Protein AF-A0A3D4BRL2-F1 (afdb_monomer)

pLDDT: mean 92.46, std 9.95, range [43.38, 98.88]

Secondary structure (DSSP, 8-state):
-HHHHTTBSTTSBS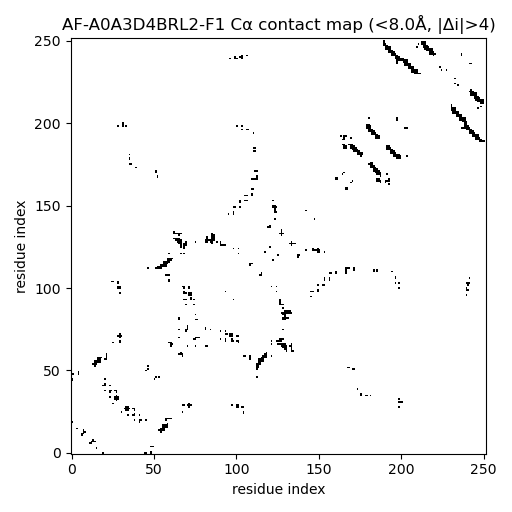--B-HHHHHHHHHHHTSTT--HHHHHHHHHHHHHHH-TT---EEES--TTS--HHHHHHTSS-TTS-HHHHHHH----PPPHHHHHHHHHHHHHHHHSSSEEEPPTTTTTT----STTGGGPPPP-S---HHHHHHHHHHHHHHHHHHH-HHHHH-EEEEEEETTTEEEEEEEETTEEEEEEEE-SSS-EEEEEE--TTEEEEESS-TT----TTSSEEEEEEPTT-EEEEEEEEPP-

Foldseek 3Di:
DVVLLVQCDDPGDQEEADVLLQVLLLQQQLDQLRDPVSNVVSQVVCCVRQNQQGAYELEQDEQAFFHSLCSSQVVDDPPDPLQVCQVPPDDDDGDLSSLLSLLLSLLVLQQGHHHYHYDQPSQQRDGGTHPPGNVDDHDPDDRDDSSVVSNVSNVLSVVCSVPACLSNPFGWDWDDDPSFWIWIWRDDPQKIKIKIFGSHQAKDKDWDFADPQKDKDKRPPPDDDDDPPDSTGIDIAHHSGMIIMMIGHDDD

Nearest PDB structures (foldseek):
  1sma-assembly1_B  TM=8.704E-01  e=3.032E-16  Thermus sp. IM6501
  1gvi-assembly1_B  TM=8.449E-01  e=1.200E-15  Thermus sp.
  5h05-assembly2_B  TM=7.855E-01  e=8.896E-14  marine metagenome
  7d9b-assembly1_A  TM=7.855E-01  e=3.031E-12  Weissella cibaria
  1wza-assembly1_A  TM=7.176E-01  e=4.471E-11  Halothermothrix orenii

Radius of gyration: 18.46 Å; Cα contacts (8 Å, |Δi|>4): 488; chains: 1; bounding box: 45×35×57 Å

Sequence (252 aa):
PQLINSYISTGMMDAQFDFNLYDAAVNAFASSNGDLEGLQDKLHQGLETYGYHHLMGNITGNQDRSRFISLASGDVLFEEDQKMAGWDRNIDKPEASAYRKLGLLHAFNNAVPGIPCIYYGDEYGMPGGGDPDNRRMMQFSGLDEDETILLENVKKLNQLRGSQLPLIYGTTETRIINGSLLEIRRTYFDEQVVILLNTSEKKQNIQLAIEPETKVQLHFNEGMISNLNAQVIPLELPPLGFEYVTLKQTQP

Solvent-accessible surface area (backbone atoms only — not comparable to full-atom values): 13743 Å² total; per-residue (Å²): 110,71,75,62,48,75,51,48,47,97,94,60,38,82,54,53,74,38,59,68,49,35,56,26,46,48,46,27,44,34,40,86,83,28,42,55,65,59,28,52,52,40,49,51,52,46,35,74,71,62,38,70,72,31,54,34,25,37,46,64,51,50,79,85,37,43,25,53,36,21,45,28,48,56,82,35,58,91,91,53,66,38,44,59,40,20,73,76,52,89,69,64,88,65,52,73,66,12,48,31,27,48,45,48,50,55,52,50,38,49,56,41,68,38,36,65,37,83,31,90,46,61,53,42,53,52,53,18,31,8,58,63,31,44,67,62,83,81,82,90,69,88,70,53,69,66,28,45,52,35,33,52,50,47,51,51,47,53,53,47,36,77,71,36,63,20,39,62,73,15,50,81,50,76,46,77,46,94,84,39,30,43,37,38,40,16,41,39,91,62,34,33,36,41,36,40,38,32,58,32,92,49,69,44,80,45,73,47,75,47,66,82,67,50,48,77,43,66,73,64,69,82,83,70,86,86,76,89,87,51,56,50,46,70,45,78,39,51,48,33,27,64,42,44,34,41,37,34,54,59,79,132

Structure (mmCIF, N/CA/C/O backbone):
data_AF-A0A3D4BRL2-F1
#
_entry.id   AF-A0A3D4BRL2-F1
#
loop_
_atom_site.group_PDB
_atom_site.id
_atom_site.type_symbol
_atom_site.label_atom_id
_atom_site.label_alt_id
_atom_site.label_comp_id
_atom_site.label_asym_id
_atom_site.label_entity_id
_atom_site.label_seq_id
_atom_site.pdbx_PDB_ins_code
_atom_site.Cartn_x
_atom_site.Cartn_y
_atom_site.Cartn_z
_atom_site.occupancy
_atom_site.B_iso_or_equiv
_atom_site.auth_seq_id
_atom_site.auth_comp_id
_atom_site.auth_asym_id
_atom_site.auth_atom_id
_atom_site.pdbx_PDB_model_num
ATOM 1 N N . PRO A 1 1 ? -15.316 5.773 -12.681 1.00 64.62 1 PRO A N 1
ATOM 2 C CA . PRO A 1 1 ? -16.203 4.922 -11.841 1.00 64.62 1 PRO A CA 1
ATOM 3 C C . PRO A 1 1 ? -17.540 4.532 -12.505 1.00 64.62 1 PRO A C 1
ATOM 5 O O . PRO A 1 1 ? -17.840 3.350 -12.580 1.00 64.62 1 PRO A O 1
ATOM 8 N N . GLN A 1 2 ? -18.324 5.482 -13.037 1.00 71.81 2 GLN A N 1
ATOM 9 C CA . GLN A 1 2 ? -19.695 5.211 -13.521 1.00 71.81 2 GLN A CA 1
ATOM 10 C C . GLN A 1 2 ? -19.788 4.186 -14.669 1.00 71.81 2 GLN A C 1
ATOM 12 O O . GLN A 1 2 ? -20.646 3.309 -14.630 1.00 71.81 2 GLN A O 1
ATOM 17 N N . LEU A 1 3 ? -18.888 4.247 -15.660 1.00 75.94 3 LEU A N 1
ATOM 18 C CA . LEU A 1 3 ? -18.859 3.263 -16.751 1.00 75.94 3 LEU A CA 1
ATOM 19 C C . LEU A 1 3 ? -18.547 1.851 -16.236 1.00 75.94 3 LEU A C 1
ATOM 21 O O . LEU A 1 3 ? -19.222 0.903 -16.615 1.00 75.94 3 LEU A O 1
ATOM 25 N N . ILE A 1 4 ? -17.563 1.719 -15.344 1.00 73.00 4 ILE A N 1
ATOM 26 C CA . ILE A 1 4 ? -17.187 0.435 -14.733 1.00 73.00 4 ILE A CA 1
ATOM 27 C C . ILE A 1 4 ? -18.375 -0.136 -13.953 1.00 73.00 4 ILE A C 1
ATOM 29 O O . ILE A 1 4 ? -18.727 -1.296 -14.144 1.00 73.00 4 ILE A O 1
ATOM 33 N N . ASN A 1 5 ? -19.047 0.707 -13.165 1.00 74.38 5 ASN A N 1
ATOM 34 C CA . ASN A 1 5 ? -20.216 0.320 -12.379 1.00 74.38 5 ASN A CA 1
ATOM 35 C C . ASN A 1 5 ? -21.351 -0.262 -13.236 1.00 74.38 5 ASN A C 1
ATOM 37 O O . ASN A 1 5 ? -22.055 -1.157 -12.792 1.00 74.38 5 ASN A O 1
ATOM 41 N N . SER A 1 6 ? -21.504 0.184 -14.490 1.00 80.44 6 SER A N 1
ATOM 42 C CA . SER A 1 6 ? -22.540 -0.354 -15.388 1.00 80.44 6 SER A CA 1
ATOM 43 C C . SER A 1 6 ? -22.362 -1.838 -15.738 1.00 80.44 6 SER A C 1
ATOM 45 O O . SER A 1 6 ? -23.321 -2.475 -16.164 1.00 80.44 6 SER A O 1
ATOM 47 N N . TYR A 1 7 ? -21.165 -2.395 -15.526 1.00 79.81 7 TYR A N 1
ATOM 48 C CA . TYR A 1 7 ? -20.858 -3.810 -15.743 1.00 79.81 7 TYR A CA 1
ATOM 49 C C . TYR A 1 7 ? -20.769 -4.625 -14.444 1.00 79.81 7 TYR A C 1
ATOM 51 O O . TYR A 1 7 ? -20.554 -5.837 -14.507 1.00 79.81 7 TYR A O 1
ATOM 59 N N . ILE A 1 8 ? -20.901 -3.978 -13.281 1.00 81.75 8 ILE A N 1
ATOM 60 C CA . ILE A 1 8 ? -20.794 -4.608 -11.962 1.00 81.75 8 ILE A CA 1
ATOM 61 C C . ILE A 1 8 ? -22.174 -4.600 -11.318 1.00 81.75 8 ILE A C 1
ATOM 63 O O . ILE A 1 8 ? -22.631 -3.592 -10.787 1.00 81.75 8 ILE A O 1
ATOM 67 N N . SER A 1 9 ? -22.880 -5.721 -11.433 1.00 79.50 9 SER A N 1
ATOM 68 C CA . SER A 1 9 ? -24.235 -5.871 -10.906 1.00 79.50 9 SER A CA 1
ATOM 69 C C . SER A 1 9 ? -24.641 -7.340 -10.835 1.00 79.50 9 SER A C 1
ATOM 71 O O . SER A 1 9 ? -23.985 -8.218 -11.399 1.00 79.50 9 SER A O 1
ATOM 73 N N . THR A 1 10 ? -25.756 -7.619 -10.159 1.00 76.31 10 THR A N 1
ATOM 74 C CA . THR A 1 10 ? -26.335 -8.963 -10.103 1.00 76.31 10 THR A CA 1
ATOM 75 C C . THR A 1 10 ? -26.627 -9.483 -11.515 1.00 76.31 10 THR A C 1
ATOM 77 O O . THR A 1 10 ? -27.466 -8.934 -12.224 1.00 76.31 10 THR A O 1
ATOM 80 N N . GLY A 1 11 ? -25.951 -10.566 -11.910 1.00 82.00 11 GLY A N 1
ATOM 81 C CA . GLY A 1 11 ? -26.068 -11.162 -13.248 1.00 82.00 11 GLY A CA 1
ATOM 82 C C . GLY A 1 11 ? -25.039 -10.665 -14.272 1.00 82.00 11 GLY A C 1
ATOM 83 O O . GLY A 1 11 ? -25.110 -11.075 -15.430 1.00 82.00 11 GLY A O 1
ATOM 84 N N . MET A 1 12 ? -24.090 -9.815 -13.864 1.00 90.19 12 MET A N 1
ATOM 85 C CA . MET A 1 12 ? -22.932 -9.395 -14.663 1.00 90.19 12 MET A CA 1
ATOM 86 C C . MET A 1 12 ? -21.624 -9.798 -13.958 1.00 90.19 12 MET A C 1
ATOM 88 O O . MET A 1 12 ? -21.533 -10.913 -13.450 1.00 90.19 12 MET A O 1
ATOM 92 N N . MET A 1 13 ? -20.595 -8.943 -13.962 1.00 89.06 13 MET A N 1
ATOM 93 C CA . MET A 1 13 ? -19.344 -9.209 -13.249 1.00 89.06 13 MET A CA 1
ATOM 94 C C . MET A 1 13 ? -19.474 -8.860 -11.764 1.00 89.06 13 MET A C 1
ATOM 96 O O . MET A 1 13 ? -20.100 -7.861 -11.414 1.00 89.06 13 MET A O 1
ATOM 100 N N . ASP A 1 14 ? -18.812 -9.635 -10.906 1.00 88.94 14 ASP A N 1
ATOM 101 C CA . ASP A 1 14 ? -18.737 -9.352 -9.466 1.00 88.94 14 ASP A CA 1
ATOM 102 C C . ASP A 1 14 ? -17.708 -8.256 -9.134 1.00 88.94 14 ASP A C 1
ATOM 104 O O . ASP A 1 14 ? -17.837 -7.555 -8.130 1.00 88.94 14 ASP A O 1
ATOM 108 N N . ALA A 1 15 ? -16.670 -8.112 -9.966 1.00 93.25 15 ALA A N 1
ATOM 109 C CA . ALA A 1 15 ? -15.562 -7.184 -9.758 1.00 93.25 15 ALA A CA 1
ATOM 110 C C . ALA A 1 15 ? -14.747 -6.948 -11.038 1.00 93.25 15 ALA A C 1
ATOM 112 O O . ALA A 1 15 ? -14.835 -7.707 -12.005 1.00 93.25 15 ALA A O 1
ATOM 113 N N . GLN A 1 16 ? -13.902 -5.916 -11.009 1.00 94.06 16 GLN A N 1
ATOM 114 C CA . GLN A 1 16 ? -12.839 -5.653 -11.985 1.00 94.06 16 GLN A CA 1
ATOM 115 C C . GLN A 1 16 ? -11.601 -5.107 -11.256 1.00 94.06 16 GLN A C 1
ATOM 117 O O . GLN A 1 16 ? -11.691 -4.735 -10.084 1.00 94.06 16 GLN A O 1
ATOM 122 N N . PHE A 1 17 ? -10.455 -5.028 -11.935 1.00 95.75 17 PHE A N 1
ATOM 123 C CA . PHE A 1 17 ? -9.300 -4.296 -11.407 1.00 95.75 17 PHE A CA 1
ATOM 124 C C . PHE A 1 17 ? -9.606 -2.801 -11.315 1.00 95.75 17 PHE A C 1
ATOM 126 O O . PHE A 1 17 ? -10.065 -2.191 -12.286 1.00 95.75 17 PHE A O 1
ATOM 133 N N . ASP A 1 18 ? -9.337 -2.202 -10.156 1.00 96.00 18 ASP A N 1
ATOM 134 C CA . ASP A 1 18 ? -9.547 -0.775 -9.944 1.00 96.00 18 ASP A CA 1
ATOM 135 C C . ASP A 1 18 ? -8.322 0.031 -10.381 1.00 96.00 18 ASP A C 1
ATOM 137 O O . ASP A 1 18 ? -7.486 0.449 -9.580 1.00 96.00 18 ASP A O 1
ATOM 141 N N . PHE A 1 19 ? -8.230 0.271 -11.689 1.00 95.62 19 PHE A N 1
ATOM 142 C CA . PHE A 1 19 ? -7.177 1.118 -12.246 1.00 95.62 19 PHE A CA 1
ATOM 143 C C . PHE A 1 19 ? -7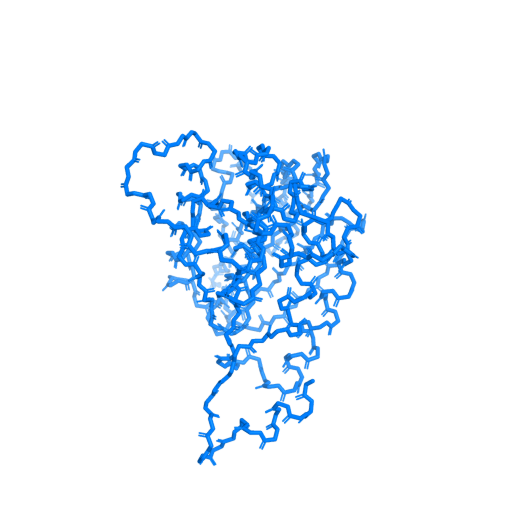.251 2.570 -11.758 1.00 95.62 19 PHE A C 1
ATOM 145 O O . PHE A 1 19 ? -6.219 3.228 -11.705 1.00 95.62 19 PHE A O 1
ATOM 152 N N . ASN A 1 20 ? -8.431 3.076 -11.369 1.00 96.12 20 ASN A N 1
ATOM 153 C CA . ASN A 1 20 ? -8.527 4.455 -10.877 1.00 96.12 20 ASN A CA 1
ATOM 154 C C . ASN A 1 20 ? -7.862 4.583 -9.507 1.00 96.12 20 ASN A C 1
ATOM 156 O O . ASN A 1 20 ? -7.154 5.557 -9.260 1.00 96.12 20 ASN A O 1
ATOM 160 N N . LEU A 1 21 ? -8.104 3.606 -8.627 1.00 97.62 21 LEU A N 1
ATOM 161 C CA . LEU A 1 21 ? -7.458 3.557 -7.323 1.00 97.62 21 LEU A CA 1
ATOM 162 C C . LEU A 1 21 ? -5.961 3.266 -7.465 1.00 97.62 21 LEU A C 1
ATOM 164 O O . LEU A 1 21 ? -5.155 3.914 -6.803 1.00 97.62 21 LEU A O 1
ATOM 168 N N . TYR A 1 22 ? -5.591 2.348 -8.362 1.00 98.00 22 TYR A N 1
ATOM 169 C CA . TYR A 1 22 ? -4.195 2.035 -8.660 1.00 98.00 22 TYR A CA 1
ATOM 170 C C . TYR A 1 22 ? -3.411 3.263 -9.137 1.00 98.00 22 TYR A C 1
ATOM 172 O O . TYR A 1 22 ? -2.405 3.603 -8.523 1.00 98.00 22 TYR A O 1
ATOM 180 N N . ASP A 1 23 ? -3.880 3.966 -10.173 1.00 97.00 23 ASP A N 1
ATOM 181 C CA . ASP A 1 23 ? -3.172 5.127 -10.729 1.00 97.00 23 ASP A CA 1
ATOM 182 C C . ASP A 1 23 ? -3.032 6.244 -9.670 1.00 97.00 23 ASP A C 1
ATOM 184 O O . ASP A 1 23 ? -1.987 6.889 -9.565 1.00 97.00 23 ASP A O 1
ATOM 188 N N . ALA A 1 24 ? -4.047 6.428 -8.816 1.00 98.00 24 ALA A N 1
ATOM 189 C CA . ALA A 1 24 ? -3.977 7.367 -7.698 1.00 98.00 24 ALA A CA 1
ATOM 190 C C . ALA A 1 24 ? -2.965 6.935 -6.622 1.00 98.00 24 ALA A C 1
ATOM 192 O O . ALA A 1 24 ? -2.208 7.766 -6.124 1.00 98.00 24 ALA A O 1
ATOM 193 N N . ALA A 1 25 ? -2.901 5.642 -6.294 1.00 98.31 25 ALA A N 1
ATOM 194 C CA . ALA A 1 25 ? -1.939 5.109 -5.331 1.00 98.31 25 ALA A CA 1
ATOM 195 C C . ALA A 1 25 ? -0.499 5.194 -5.862 1.00 98.31 25 ALA A C 1
ATOM 197 O O . ALA A 1 25 ? 0.417 5.531 -5.111 1.00 98.31 25 ALA A O 1
ATOM 198 N N . VAL A 1 26 ? -0.296 4.962 -7.163 1.00 97.62 26 VAL A N 1
ATOM 199 C CA . VAL A 1 26 ? 0.993 5.172 -7.838 1.00 97.62 26 VAL A CA 1
ATOM 200 C C . VAL A 1 26 ? 1.424 6.634 -7.698 1.00 97.62 26 VAL A C 1
ATOM 202 O O . VAL A 1 26 ? 2.519 6.900 -7.203 1.00 97.62 26 VAL A O 1
ATOM 205 N N . ASN A 1 27 ? 0.547 7.585 -8.035 1.00 96.25 27 ASN A N 1
ATOM 206 C CA . ASN A 1 27 ? 0.839 9.017 -7.909 1.00 96.25 27 ASN A CA 1
ATOM 207 C C . ASN A 1 27 ? 1.117 9.446 -6.461 1.00 96.25 27 ASN A C 1
ATOM 209 O O . ASN A 1 27 ? 1.967 10.305 -6.232 1.00 96.25 27 ASN A O 1
ATOM 213 N N . ALA A 1 28 ? 0.433 8.845 -5.488 1.00 97.38 28 ALA A N 1
ATOM 214 C CA . ALA A 1 28 ? 0.580 9.158 -4.072 1.00 97.38 28 ALA A CA 1
ATOM 215 C C . ALA A 1 28 ? 1.851 8.586 -3.428 1.00 97.38 28 ALA A C 1
ATOM 217 O O . ALA A 1 28 ? 2.438 9.237 -2.564 1.00 97.38 28 ALA A O 1
ATOM 218 N N . PHE A 1 29 ? 2.275 7.379 -3.818 1.00 97.94 29 PHE A N 1
ATOM 219 C CA . PHE A 1 29 ? 3.338 6.656 -3.109 1.00 97.94 29 PHE A CA 1
ATOM 220 C C . PHE A 1 29 ? 4.661 6.559 -3.869 1.00 97.94 29 PHE A C 1
ATOM 222 O O . PHE A 1 29 ? 5.707 6.469 -3.230 1.00 97.94 29 PHE A O 1
ATOM 229 N N . ALA A 1 30 ? 4.666 6.576 -5.206 1.00 95.62 30 ALA A N 1
ATOM 230 C CA . ALA A 1 30 ? 5.919 6.481 -5.960 1.00 95.62 30 ALA A CA 1
ATOM 231 C C . ALA A 1 30 ? 6.678 7.824 -5.997 1.00 95.62 30 ALA A C 1
ATOM 233 O O . ALA A 1 30 ? 7.911 7.843 -5.946 1.00 95.62 30 ALA A O 1
ATOM 234 N N . SER A 1 31 ? 5.965 8.954 -6.009 1.00 87.12 31 SER A N 1
ATOM 235 C CA . SER A 1 31 ? 6.557 10.300 -6.018 1.00 87.12 31 SER A CA 1
ATOM 236 C C . SER A 1 31 ? 6.863 10.820 -4.608 1.00 87.12 31 SER A C 1
ATOM 238 O O . SER A 1 31 ? 6.085 10.621 -3.680 1.00 87.12 31 SER A O 1
ATOM 240 N N . SER A 1 32 ? 7.965 11.561 -4.442 1.00 77.06 32 SER A N 1
ATOM 241 C CA . SER A 1 32 ? 8.314 12.217 -3.166 1.00 77.06 32 SER A CA 1
ATOM 242 C C . SER A 1 32 ? 7.379 13.378 -2.786 1.00 77.06 32 SER A C 1
ATOM 244 O O . SER A 1 32 ? 7.360 13.780 -1.627 1.00 77.06 32 SER A O 1
ATOM 246 N N . ASN A 1 33 ? 6.601 13.904 -3.741 1.00 80.06 33 ASN A N 1
ATOM 247 C CA . ASN A 1 33 ? 5.536 14.894 -3.521 1.00 80.06 33 ASN A CA 1
ATOM 248 C C . ASN A 1 33 ? 4.178 14.314 -3.950 1.00 80.06 33 ASN A C 1
ATOM 250 O O . ASN A 1 33 ? 3.418 14.972 -4.659 1.00 80.06 33 ASN A O 1
ATOM 254 N N . GLY A 1 34 ? 3.935 13.042 -3.632 1.00 86.25 34 GLY A N 1
ATOM 255 C CA . GLY A 1 34 ? 2.754 12.334 -4.106 1.00 86.25 34 GLY A CA 1
ATOM 256 C C . GLY A 1 34 ? 1.427 12.932 -3.630 1.00 86.25 34 GLY A C 1
ATOM 257 O O . GLY A 1 34 ? 1.338 13.562 -2.576 1.00 86.25 34 GLY A O 1
ATOM 258 N N . ASP A 1 35 ? 0.385 12.721 -4.430 1.00 95.56 35 ASP A N 1
ATOM 259 C CA . ASP A 1 35 ? -0.951 13.288 -4.234 1.00 95.56 35 ASP A CA 1
ATOM 260 C C . ASP A 1 35 ? -1.827 12.425 -3.304 1.00 95.56 35 ASP A C 1
ATOM 262 O O . ASP A 1 35 ? -2.603 11.572 -3.746 1.00 95.56 35 ASP A O 1
ATOM 266 N N . LEU A 1 36 ? -1.690 12.633 -1.989 1.00 97.12 36 LEU A N 1
ATOM 267 C CA . LEU A 1 36 ? -2.520 11.949 -0.990 1.00 97.12 36 LEU A CA 1
ATOM 268 C C . LEU A 1 36 ? -3.997 12.365 -1.048 1.00 97.12 36 LEU A C 1
ATOM 270 O O . LEU A 1 36 ? -4.863 11.537 -0.763 1.00 97.12 36 LEU A O 1
ATOM 274 N N . GLU A 1 37 ? -4.286 13.620 -1.398 1.00 97.50 37 GLU A N 1
ATOM 275 C CA . GLU A 1 37 ? -5.661 14.126 -1.507 1.00 97.50 37 GLU A CA 1
ATOM 276 C C . GLU A 1 37 ? -6.380 13.443 -2.674 1.00 97.50 37 GLU A C 1
ATOM 278 O O . GLU A 1 37 ? -7.457 12.875 -2.490 1.00 97.50 37 GLU A O 1
ATOM 283 N N . GLY A 1 38 ? -5.730 13.362 -3.838 1.00 97.75 38 GLY A N 1
ATOM 284 C CA . GLY A 1 38 ? -6.242 12.626 -4.990 1.00 97.75 38 GLY A CA 1
ATOM 285 C C . GLY A 1 38 ? -6.451 11.136 -4.708 1.00 97.75 38 GLY A C 1
ATOM 286 O O . GLY A 1 38 ? -7.458 10.566 -5.139 1.00 97.75 38 GLY A O 1
ATOM 287 N N . LEU A 1 39 ? -5.557 10.496 -3.943 1.00 98.50 39 LEU A N 1
ATOM 288 C CA . LEU A 1 39 ? -5.755 9.112 -3.494 1.00 98.50 39 LEU A CA 1
ATOM 289 C C . LEU A 1 39 ? -6.983 8.968 -2.586 1.00 98.50 39 LEU A C 1
ATOM 291 O O . LEU A 1 39 ? -7.804 8.073 -2.807 1.00 98.50 39 LEU A O 1
ATOM 295 N N . GLN A 1 40 ? -7.125 9.845 -1.590 1.00 98.12 40 GLN A N 1
ATOM 296 C CA . GLN A 1 40 ? -8.277 9.854 -0.687 1.00 98.12 40 GLN A CA 1
ATOM 297 C C . GLN A 1 40 ? -9.589 10.042 -1.462 1.00 98.12 40 GLN A C 1
ATOM 299 O O . GLN A 1 40 ? -10.541 9.283 -1.262 1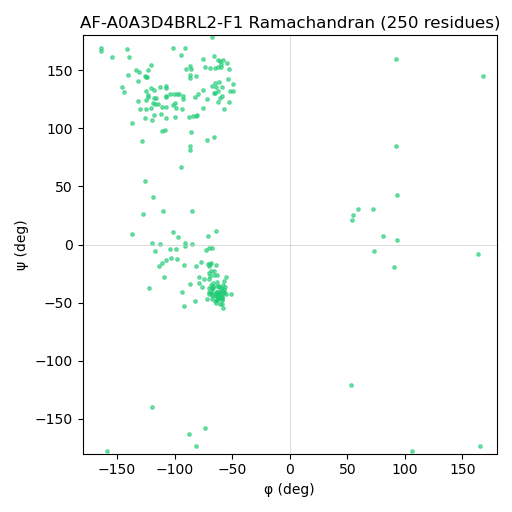.00 98.12 40 GLN A O 1
ATOM 304 N N . ASP A 1 41 ? -9.619 10.986 -2.401 1.00 98.19 41 ASP A N 1
ATOM 305 C CA . ASP A 1 41 ? -10.785 11.255 -3.239 1.00 98.19 41 ASP A CA 1
ATOM 306 C C . ASP A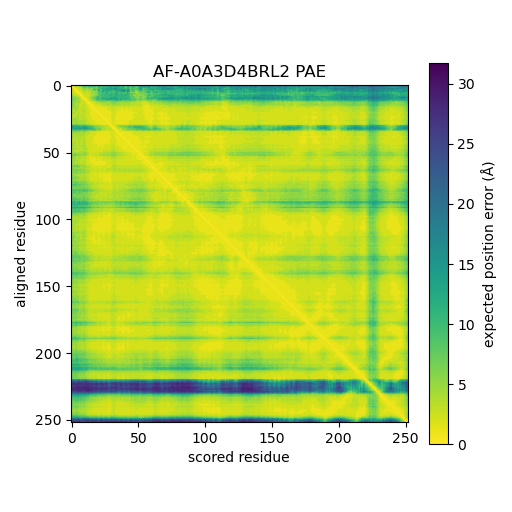 1 41 ? -11.167 10.048 -4.100 1.00 98.19 41 ASP A C 1
ATOM 308 O O . ASP A 1 41 ? -12.353 9.734 -4.243 1.00 98.19 41 ASP A O 1
ATOM 312 N N . LYS A 1 42 ? -10.182 9.346 -4.677 1.00 98.00 42 LYS A N 1
ATOM 313 C CA . LYS A 1 42 ? -10.444 8.150 -5.491 1.00 98.00 42 LYS A CA 1
ATOM 314 C C . LYS A 1 42 ? -10.918 6.971 -4.661 1.00 98.00 42 LYS A C 1
ATOM 316 O O . LYS A 1 42 ? -11.831 6.274 -5.108 1.00 98.00 42 LYS A O 1
ATOM 321 N N . LEU A 1 43 ? -10.384 6.798 -3.455 1.00 98.19 43 LEU A N 1
ATOM 322 C CA . LEU A 1 43 ? -10.898 5.816 -2.509 1.00 98.19 43 LEU A CA 1
ATOM 323 C C . LEU A 1 43 ? -12.363 6.108 -2.157 1.00 98.19 43 LEU A C 1
ATOM 325 O O . LEU A 1 43 ? -13.204 5.225 -2.300 1.00 98.19 43 LEU A O 1
ATOM 329 N N . HIS A 1 44 ? -12.698 7.341 -1.761 1.00 98.00 44 HIS A N 1
ATOM 330 C CA . HIS A 1 44 ? -14.075 7.704 -1.406 1.00 98.00 44 HIS A CA 1
ATOM 331 C C . HIS A 1 44 ? -15.042 7.559 -2.590 1.00 98.00 44 HIS A C 1
ATOM 333 O O . HIS A 1 44 ? -16.105 6.962 -2.431 1.00 98.00 44 HIS A O 1
ATOM 339 N N . GLN A 1 45 ? -14.644 7.982 -3.796 1.00 96.31 45 GLN A N 1
ATOM 340 C CA . GLN A 1 45 ? -15.426 7.745 -5.018 1.00 96.31 45 GLN A CA 1
ATOM 341 C C . GLN A 1 45 ? -15.688 6.249 -5.252 1.00 96.31 45 GLN A C 1
ATOM 343 O O . GLN A 1 45 ? -16.789 5.878 -5.667 1.00 96.31 45 GLN A O 1
ATOM 348 N N . GLY A 1 46 ? -14.696 5.387 -5.004 1.00 95.44 46 GLY A N 1
ATOM 349 C CA . GLY A 1 46 ? -14.842 3.931 -5.087 1.00 95.44 46 GLY A CA 1
ATOM 350 C C . GLY A 1 46 ? -15.850 3.385 -4.073 1.00 95.44 46 GLY A C 1
ATOM 351 O O . GLY A 1 46 ? -16.760 2.649 -4.456 1.00 95.44 46 GLY A O 1
ATOM 352 N N . LEU A 1 47 ? -15.750 3.812 -2.810 1.00 95.75 47 LEU A N 1
ATOM 353 C CA . LEU A 1 47 ? -16.666 3.409 -1.734 1.00 95.75 47 LEU A CA 1
ATOM 354 C C . LEU A 1 47 ? -18.113 3.841 -2.007 1.00 95.75 47 LEU A C 1
ATOM 356 O O . LEU A 1 47 ? -19.032 3.044 -1.828 1.00 95.75 47 LEU A O 1
ATOM 360 N N . GLU A 1 48 ? -18.318 5.070 -2.482 1.00 95.19 48 GLU A N 1
ATOM 361 C CA . GLU A 1 48 ? -19.644 5.594 -2.836 1.00 95.19 48 GLU A CA 1
ATOM 362 C C . GLU A 1 48 ? -20.242 4.899 -4.065 1.00 95.19 48 GLU A C 1
ATOM 364 O O . GLU A 1 48 ? -21.455 4.706 -4.139 1.00 95.19 48 GLU A O 1
ATOM 369 N N . THR A 1 49 ? -19.403 4.517 -5.034 1.00 93.12 49 THR A N 1
ATOM 370 C CA . THR A 1 49 ? -19.870 3.917 -6.293 1.00 93.12 49 THR A CA 1
ATOM 371 C C . THR A 1 49 ? -20.153 2.424 -6.146 1.00 93.12 49 THR A C 1
ATOM 373 O O . THR A 1 49 ? -21.197 1.957 -6.596 1.00 93.12 49 THR A O 1
ATOM 376 N N . TYR A 1 50 ? -19.224 1.672 -5.554 1.00 91.69 50 TYR A N 1
ATOM 377 C CA . TYR A 1 50 ? -19.265 0.206 -5.526 1.00 91.69 50 TYR A CA 1
ATOM 378 C C . TYR A 1 50 ? -19.726 -0.354 -4.169 1.00 91.69 50 TYR A C 1
ATOM 380 O O . TYR A 1 50 ? -20.032 -1.541 -4.061 1.00 91.69 50 TYR A O 1
ATOM 388 N N . GLY A 1 51 ? -19.802 0.492 -3.137 1.00 91.56 51 GLY A N 1
ATOM 389 C CA . GLY A 1 51 ? -20.178 0.128 -1.773 1.00 91.56 51 GLY A CA 1
ATOM 390 C C . GLY A 1 51 ? -18.984 -0.229 -0.881 1.00 91.56 51 GLY A C 1
ATOM 391 O O . GLY A 1 51 ? -17.917 -0.621 -1.337 1.00 91.56 51 GLY A O 1
ATOM 392 N N . TYR A 1 52 ? -19.176 -0.158 0.436 1.00 92.25 52 TYR A N 1
ATOM 393 C CA . TYR A 1 52 ? -18.099 -0.300 1.431 1.00 92.25 52 TYR A CA 1
ATOM 394 C C . TYR A 1 52 ? -17.558 -1.732 1.618 1.00 92.25 52 TYR A C 1
ATOM 396 O O . TYR A 1 52 ? -16.593 -1.938 2.353 1.00 92.25 52 TYR A O 1
ATOM 404 N N . HIS A 1 53 ? -18.159 -2.719 0.949 1.00 90.75 53 HIS A N 1
ATOM 405 C CA . HIS A 1 53 ? -17.734 -4.126 0.946 1.00 90.75 53 HIS A CA 1
ATOM 406 C C . HIS A 1 53 ? -17.559 -4.670 -0.479 1.00 90.75 53 HIS A C 1
ATOM 408 O O . HIS A 1 53 ? -17.726 -5.865 -0.717 1.00 90.75 53 HIS A O 1
ATOM 414 N N . HIS A 1 54 ? -17.274 -3.791 -1.444 1.00 93.56 54 HIS A N 1
ATOM 415 C CA . HIS A 1 54 ? -17.083 -4.187 -2.834 1.00 93.56 54 HIS A CA 1
ATOM 416 C C . HIS A 1 54 ? -15.915 -5.165 -3.012 1.00 93.56 54 HIS A C 1
ATOM 418 O O . HIS A 1 54 ? -14.959 -5.184 -2.234 1.00 93.56 54 HIS A O 1
ATOM 424 N N . LEU A 1 55 ? -15.942 -5.916 -4.113 1.00 95.00 55 LEU A N 1
ATOM 425 C CA . LEU A 1 55 ? -14.926 -6.919 -4.445 1.00 95.00 55 LEU A CA 1
ATOM 426 C C . LEU A 1 55 ? -13.903 -6.443 -5.490 1.00 95.00 55 LEU A C 1
ATOM 428 O O . LEU A 1 55 ? -13.131 -7.256 -5.990 1.00 95.00 55 LEU A O 1
ATOM 432 N N . MET A 1 56 ? -13.880 -5.143 -5.819 1.00 96.62 56 MET A N 1
ATOM 433 C CA . MET A 1 56 ? -12.908 -4.562 -6.759 1.00 96.62 56 MET A CA 1
ATOM 434 C C . MET A 1 56 ? -11.470 -4.978 -6.434 1.00 96.62 56 MET A C 1
ATOM 436 O O . MET A 1 56 ? -11.077 -5.004 -5.268 1.00 96.62 56 MET A O 1
ATOM 440 N N . GLY A 1 57 ? -10.693 -5.306 -7.465 1.00 97.31 57 GLY A N 1
ATOM 441 C CA . GLY A 1 57 ? -9.308 -5.741 -7.322 1.00 97.31 57 GLY A CA 1
ATOM 442 C C . GLY A 1 57 ? -8.364 -4.556 -7.140 1.00 97.31 57 GLY A C 1
ATOM 443 O O . GLY A 1 57 ? -8.130 -3.809 -8.091 1.00 97.31 57 GLY A O 1
ATOM 444 N N . ASN A 1 58 ? -7.790 -4.418 -5.947 1.00 97.88 58 ASN A N 1
ATOM 445 C CA . ASN A 1 58 ? -6.779 -3.411 -5.627 1.00 97.88 58 ASN A CA 1
ATOM 446 C C . ASN A 1 58 ? -5.408 -3.968 -6.017 1.00 97.88 58 ASN A C 1
ATOM 448 O O . ASN A 1 58 ? -4.824 -4.774 -5.288 1.00 97.88 58 ASN A O 1
ATOM 452 N N . ILE A 1 59 ? -4.937 -3.604 -7.206 1.00 98.44 59 ILE A N 1
ATOM 453 C CA . ILE A 1 59 ? -3.734 -4.186 -7.810 1.00 98.44 59 ILE A CA 1
ATOM 454 C C . ILE A 1 59 ? -2.450 -3.466 -7.373 1.00 98.44 59 ILE A C 1
ATOM 456 O O . ILE A 1 59 ? -2.471 -2.279 -7.051 1.00 98.44 59 ILE A O 1
ATOM 460 N N . THR A 1 60 ? -1.318 -4.170 -7.393 1.00 98.38 60 THR A N 1
ATOM 461 C CA . THR A 1 60 ? 0.029 -3.560 -7.291 1.00 98.38 60 THR A CA 1
ATOM 462 C C . THR A 1 60 ? 0.639 -3.235 -8.657 1.00 98.38 60 THR A C 1
ATOM 464 O O . THR A 1 60 ? 1.553 -2.421 -8.767 1.00 98.38 60 THR A O 1
ATOM 467 N N . GLY A 1 61 ? 0.093 -3.842 -9.710 1.00 97.12 61 GLY A N 1
ATOM 468 C CA . GLY A 1 61 ? 0.524 -3.707 -11.093 1.00 97.12 61 GLY A CA 1
ATOM 469 C C . GLY A 1 61 ? -0.091 -4.810 -11.949 1.00 97.12 61 GLY A C 1
ATOM 470 O O . GLY A 1 61 ? -0.945 -5.573 -11.490 1.00 97.12 61 GLY A O 1
ATOM 471 N N . ASN A 1 62 ? 0.333 -4.893 -13.206 1.00 96.56 62 ASN A N 1
ATOM 472 C CA . ASN A 1 62 ? 0.017 -6.000 -14.105 1.00 96.56 62 ASN A CA 1
ATOM 473 C C . ASN A 1 62 ? 1.043 -6.075 -15.250 1.00 96.56 62 ASN A C 1
ATOM 475 O O . ASN A 1 62 ? 1.967 -5.266 -15.339 1.00 96.56 62 ASN A O 1
ATOM 479 N N . GLN A 1 63 ? 0.841 -7.016 -16.172 1.00 95.50 63 GLN A N 1
ATOM 480 C CA . GLN A 1 63 ? 1.714 -7.226 -17.328 1.00 95.50 63 GLN A CA 1
ATOM 481 C C . GLN A 1 63 ? 1.672 -6.123 -18.403 1.00 95.50 63 GLN A C 1
ATOM 483 O O . GLN A 1 63 ? 2.420 -6.220 -19.379 1.00 95.50 63 GLN A O 1
ATOM 488 N N . ASP A 1 64 ? 0.822 -5.105 -18.249 1.00 93.06 64 ASP A N 1
ATOM 489 C CA . ASP A 1 64 ? 0.627 -4.005 -19.206 1.00 93.06 64 ASP A CA 1
ATOM 490 C C . ASP A 1 64 ? 1.104 -2.649 -18.650 1.00 93.06 64 ASP A C 1
ATOM 492 O O . ASP A 1 64 ? 1.012 -1.626 -19.331 1.00 93.06 64 ASP A O 1
ATOM 496 N N . ARG A 1 65 ? 1.623 -2.625 -17.416 1.00 94.44 65 ARG A N 1
ATOM 497 C CA . ARG A 1 65 ? 2.159 -1.437 -16.739 1.00 94.44 65 ARG A CA 1
ATOM 498 C C . ARG A 1 65 ? 3.603 -1.675 -16.310 1.00 94.44 65 ARG A C 1
ATOM 500 O O . ARG A 1 65 ? 3.975 -2.806 -16.000 1.00 94.44 65 ARG A O 1
ATOM 507 N N . SER A 1 66 ? 4.403 -0.615 -16.260 1.00 96.69 66 SER A N 1
ATOM 508 C CA . SER A 1 66 ? 5.729 -0.688 -15.638 1.00 96.69 66 SER A CA 1
ATOM 509 C C . SER A 1 66 ? 5.619 -1.094 -14.177 1.00 96.69 66 SER A C 1
ATOM 511 O O . SER A 1 66 ? 4.607 -0.826 -13.523 1.00 96.69 66 SER A O 1
ATOM 513 N N . ARG A 1 67 ? 6.668 -1.725 -13.648 1.00 98.06 67 ARG A N 1
ATOM 514 C CA . ARG A 1 67 ? 6.706 -2.097 -12.232 1.00 98.06 67 ARG A CA 1
ATOM 515 C C . ARG A 1 67 ? 6.649 -0.832 -11.381 1.00 98.06 67 ARG A C 1
ATOM 517 O O . ARG A 1 67 ? 7.418 0.102 -11.610 1.00 98.06 67 ARG A O 1
ATOM 524 N N . PHE A 1 68 ? 5.781 -0.821 -10.365 1.00 98.25 68 PHE A N 1
ATOM 525 C CA . PHE A 1 68 ? 5.666 0.309 -9.435 1.00 98.25 68 PHE A CA 1
ATOM 526 C C . PHE A 1 68 ? 7.033 0.698 -8.866 1.00 98.25 68 PHE A C 1
ATOM 528 O O . PHE A 1 68 ? 7.357 1.880 -8.789 1.00 98.25 68 PHE A O 1
ATOM 535 N N . ILE A 1 69 ? 7.853 -0.293 -8.497 1.00 98.12 69 ILE A N 1
ATOM 536 C CA . ILE A 1 69 ? 9.143 -0.036 -7.856 1.00 98.12 69 ILE A CA 1
ATOM 537 C C . ILE A 1 69 ? 10.110 0.731 -8.765 1.00 98.12 69 ILE A C 1
ATOM 539 O O . ILE A 1 69 ? 10.855 1.565 -8.266 1.00 98.12 69 ILE A O 1
ATOM 543 N N . SER A 1 70 ? 10.038 0.526 -10.084 1.00 97.44 70 SER A N 1
ATOM 544 C CA . SER A 1 70 ? 10.862 1.244 -11.065 1.00 97.44 70 SER A CA 1
ATOM 545 C C . SER A 1 70 ? 10.403 2.687 -11.279 1.00 97.44 70 SER A C 1
ATOM 547 O O . SER A 1 70 ? 11.225 3.561 -11.540 1.00 97.44 70 SER A O 1
ATOM 549 N N . LEU A 1 71 ? 9.105 2.966 -11.115 1.00 96.56 71 LEU A N 1
ATOM 550 C CA . LEU A 1 71 ? 8.599 4.342 -11.038 1.00 96.56 71 LEU A CA 1
ATOM 551 C C . LEU A 1 71 ? 9.021 5.008 -9.721 1.00 96.56 71 LEU A C 1
ATOM 553 O O . LEU A 1 71 ? 9.410 6.173 -9.693 1.00 96.56 71 LEU A O 1
ATOM 557 N N . ALA A 1 72 ? 8.964 4.260 -8.618 1.00 96.94 72 ALA A N 1
ATOM 558 C CA . ALA A 1 72 ? 9.269 4.752 -7.278 1.00 96.94 72 ALA A CA 1
ATOM 559 C C . ALA A 1 72 ? 10.761 5.051 -7.051 1.00 96.94 72 ALA A C 1
ATOM 561 O O . ALA A 1 72 ? 11.081 5.935 -6.245 1.00 96.94 72 ALA A O 1
ATOM 562 N N . SER A 1 73 ? 11.651 4.332 -7.744 1.00 95.12 73 SER A N 1
ATOM 563 C CA . SER A 1 73 ? 13.096 4.591 -7.785 1.00 95.12 73 SER A CA 1
ATOM 564 C C . SER A 1 73 ? 13.488 5.697 -8.766 1.00 95.12 73 SER A C 1
ATOM 566 O O . SER A 1 73 ? 14.571 6.259 -8.644 1.00 95.12 73 SER A O 1
ATOM 568 N N . GLY A 1 74 ? 12.612 6.037 -9.718 1.00 93.94 74 GLY A N 1
ATOM 569 C CA . GLY A 1 74 ? 12.909 6.984 -10.793 1.00 93.94 74 GLY A CA 1
ATOM 570 C C . GLY A 1 74 ? 13.693 6.382 -11.963 1.00 93.94 74 GLY A C 1
ATOM 571 O O . GLY A 1 74 ? 14.077 7.122 -12.868 1.00 93.94 74 GLY A O 1
ATOM 572 N N . ASP A 1 75 ? 13.896 5.059 -11.982 1.00 93.06 75 ASP A N 1
ATOM 573 C CA . ASP A 1 75 ? 14.489 4.344 -13.123 1.00 93.06 75 ASP A CA 1
ATOM 574 C C . ASP A 1 75 ? 13.568 4.345 -14.346 1.00 93.06 75 ASP A C 1
ATOM 576 O O . ASP A 1 75 ? 14.033 4.164 -15.471 1.00 93.06 75 ASP A O 1
ATOM 580 N N . VAL A 1 76 ? 12.265 4.535 -14.123 1.00 94.62 76 VAL A N 1
ATOM 581 C CA . VAL A 1 76 ? 11.244 4.813 -15.133 1.00 94.62 76 VAL A CA 1
ATOM 582 C C . VAL A 1 76 ? 10.524 6.099 -14.736 1.00 94.62 76 VAL A C 1
ATOM 584 O O . VAL A 1 76 ? 10.107 6.268 -13.591 1.00 94.62 76 VAL A O 1
ATOM 587 N N . LEU A 1 77 ? 10.368 7.019 -15.680 1.00 93.81 77 LEU A N 1
ATOM 588 C CA . LEU A 1 77 ? 9.684 8.291 -15.480 1.00 93.81 77 LEU A CA 1
ATOM 589 C C . LEU A 1 77 ? 8.187 8.159 -15.784 1.00 93.81 77 LEU A C 1
ATOM 591 O O . LEU A 1 77 ? 7.755 7.383 -16.632 1.00 93.81 77 LEU A O 1
ATOM 595 N N . PHE A 1 78 ? 7.375 8.971 -15.113 1.00 92.25 78 PHE A N 1
ATOM 596 C CA . PHE A 1 78 ? 5.923 8.965 -15.304 1.00 92.25 78 PHE A CA 1
ATOM 597 C C . PHE A 1 78 ? 5.517 9.375 -16.725 1.00 92.25 78 PHE A C 1
ATOM 599 O O . PHE A 1 78 ? 4.673 8.723 -17.330 1.00 92.25 78 PHE A O 1
ATOM 606 N N . GLU A 1 79 ? 6.163 10.413 -17.259 1.00 92.94 79 GLU A N 1
ATOM 607 C CA . GLU A 1 79 ? 5.798 11.069 -18.525 1.00 92.94 79 GLU A CA 1
ATOM 608 C C . GLU A 1 79 ? 6.603 10.573 -19.740 1.00 92.94 79 GLU A C 1
ATOM 610 O O . GLU A 1 79 ? 6.519 11.155 -20.822 1.00 92.94 79 GLU A O 1
ATOM 615 N N . GLU A 1 80 ? 7.432 9.537 -19.581 1.00 93.69 80 GLU A N 1
ATOM 616 C CA . GLU A 1 80 ? 8.195 8.979 -20.702 1.00 93.69 80 GLU A CA 1
ATOM 617 C C . GLU A 1 80 ? 7.454 7.844 -21.420 1.00 93.69 80 GLU A C 1
ATOM 619 O O . GLU A 1 80 ? 6.466 7.297 -20.927 1.00 93.69 80 GLU A O 1
ATOM 624 N N . ASP A 1 81 ? 7.972 7.436 -22.582 1.00 93.81 81 ASP A N 1
ATOM 625 C CA . ASP A 1 81 ? 7.550 6.186 -23.212 1.00 93.81 81 ASP A CA 1
ATOM 626 C C . ASP A 1 81 ? 8.109 4.997 -22.419 1.00 93.81 81 ASP A C 1
ATOM 628 O O . ASP A 1 81 ? 9.206 4.486 -22.665 1.00 93.81 81 ASP A O 1
ATOM 632 N N . GLN A 1 82 ? 7.326 4.558 -21.438 1.00 93.12 82 GLN A N 1
ATOM 633 C CA . GLN A 1 82 ? 7.708 3.467 -20.552 1.00 93.12 82 GLN A CA 1
ATOM 634 C C . GLN A 1 82 ? 7.836 2.125 -21.288 1.00 93.12 82 GLN A C 1
ATOM 636 O O . GLN A 1 82 ? 8.552 1.234 -20.825 1.00 93.12 82 GLN A O 1
ATOM 641 N N . LYS A 1 83 ? 7.173 1.967 -22.445 1.00 91.69 83 LYS A N 1
ATOM 642 C CA . LYS A 1 83 ? 7.321 0.773 -23.282 1.00 91.69 83 LYS A CA 1
ATOM 643 C C . LYS A 1 83 ? 8.688 0.773 -23.950 1.00 91.69 83 LYS A C 1
ATOM 645 O O . LYS A 1 83 ? 9.376 -0.238 -23.885 1.00 91.69 83 LYS A O 1
ATOM 650 N N . MET A 1 84 ? 9.104 1.899 -24.527 1.00 93.31 84 MET A N 1
ATOM 651 C CA . MET A 1 84 ? 10.456 2.059 -25.073 1.00 93.31 84 MET A CA 1
ATOM 652 C C . MET A 1 84 ? 11.523 1.842 -23.991 1.00 93.31 84 MET A C 1
ATOM 654 O O . MET A 1 84 ? 12.494 1.127 -24.230 1.00 93.31 84 MET A O 1
ATOM 658 N N . ALA A 1 85 ? 11.308 2.359 -22.775 1.00 93.12 85 ALA A N 1
ATOM 659 C CA . ALA A 1 85 ? 12.197 2.088 -21.644 1.00 93.12 85 ALA A CA 1
ATOM 660 C C . ALA A 1 85 ? 12.341 0.578 -21.362 1.00 93.12 85 ALA A C 1
ATOM 662 O O . ALA A 1 85 ? 13.450 0.116 -21.119 1.00 93.12 85 ALA A O 1
ATOM 663 N N . GLY A 1 86 ? 11.260 -0.201 -21.473 1.00 93.62 86 GLY A N 1
ATOM 664 C CA . GLY A 1 86 ? 11.303 -1.661 -21.331 1.00 93.62 86 GLY A CA 1
ATOM 665 C C . GLY A 1 86 ? 12.037 -2.413 -22.454 1.00 93.62 86 GLY A C 1
ATOM 666 O O . GLY A 1 86 ? 12.381 -3.578 -22.280 1.00 93.62 86 GLY A O 1
ATOM 667 N N . TRP A 1 87 ? 12.297 -1.790 -23.605 1.00 94.06 87 TRP A N 1
ATOM 668 C CA . TRP A 1 87 ? 13.104 -2.399 -24.673 1.00 94.06 87 TRP A CA 1
ATOM 669 C C . TRP A 1 87 ? 14.578 -2.014 -24.588 1.00 94.06 87 TRP A C 1
ATOM 671 O O . TRP A 1 87 ? 15.450 -2.857 -24.797 1.00 94.06 87 TRP A O 1
ATOM 681 N N . ASP A 1 88 ? 14.845 -0.745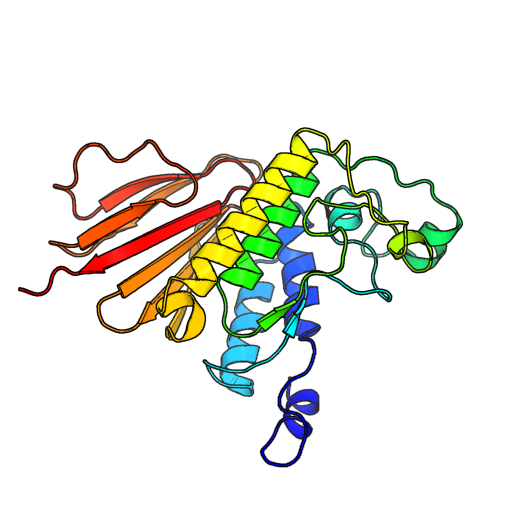 -24.285 1.00 91.19 88 ASP A N 1
ATOM 682 C CA . ASP A 1 88 ? 16.155 -0.145 -24.532 1.00 91.19 88 ASP A CA 1
ATOM 683 C C . ASP A 1 88 ? 16.970 0.098 -23.253 1.00 91.19 88 ASP A C 1
ATOM 685 O O . ASP A 1 88 ? 18.170 0.382 -23.332 1.00 91.19 88 ASP A O 1
ATOM 689 N N . ARG A 1 89 ? 16.349 0.012 -22.068 1.00 93.19 89 ARG A N 1
ATOM 690 C CA . ARG A 1 89 ? 16.992 0.337 -20.788 1.00 93.19 89 ARG A CA 1
ATOM 691 C C . ARG A 1 89 ? 17.284 -0.918 -19.978 1.00 93.19 89 ARG A C 1
ATOM 693 O O . ARG A 1 89 ? 16.419 -1.762 -19.775 1.00 93.19 89 ARG A O 1
ATOM 700 N N . ASN A 1 90 ? 18.494 -0.989 -19.431 1.00 91.94 90 ASN A N 1
ATOM 701 C CA . ASN A 1 90 ? 18.786 -1.920 -18.350 1.00 91.94 90 ASN A CA 1
ATOM 702 C C . ASN A 1 90 ? 18.371 -1.280 -17.020 1.00 91.94 90 ASN A C 1
ATOM 704 O O . ASN A 1 90 ? 18.978 -0.295 -16.604 1.00 91.94 90 ASN A O 1
ATOM 708 N N . ILE A 1 91 ? 17.324 -1.813 -16.392 1.00 93.56 91 ILE A N 1
ATOM 709 C CA . ILE A 1 91 ? 16.860 -1.376 -15.069 1.00 93.56 91 ILE A CA 1
ATOM 710 C C . ILE A 1 91 ? 17.387 -2.369 -14.034 1.00 93.56 91 ILE A C 1
ATOM 712 O O . ILE A 1 91 ? 16.948 -3.525 -14.003 1.00 93.56 91 ILE A O 1
ATOM 716 N N . ASP A 1 92 ? 18.336 -1.909 -13.223 1.00 92.62 92 ASP A N 1
ATOM 717 C CA . ASP A 1 92 ? 19.016 -2.696 -12.193 1.00 92.62 92 ASP A CA 1
ATOM 718 C C . ASP A 1 92 ? 18.244 -2.672 -10.857 1.00 92.62 92 ASP A C 1
ATOM 720 O O . ASP A 1 92 ? 17.048 -2.373 -10.812 1.00 92.62 92 ASP A O 1
ATOM 724 N N . LYS A 1 93 ? 18.910 -3.048 -9.756 1.00 94.06 93 LYS A N 1
ATOM 725 C CA . LYS A 1 93 ? 18.316 -3.055 -8.416 1.00 94.06 93 LYS A CA 1
ATOM 726 C C . LYS A 1 93 ? 17.867 -1.630 -8.016 1.00 94.06 93 LYS A C 1
ATOM 728 O O . LYS A 1 93 ? 18.714 -0.736 -7.987 1.00 94.06 93 LYS A O 1
ATOM 733 N N . PRO A 1 94 ? 16.597 -1.437 -7.610 1.00 95.50 94 PRO A N 1
ATOM 734 C CA . PRO A 1 94 ? 16.099 -0.164 -7.092 1.00 95.50 94 PRO A CA 1
ATOM 735 C C . PRO A 1 94 ? 16.795 0.291 -5.805 1.00 95.50 94 PRO A C 1
ATOM 737 O O . PRO A 1 94 ? 17.311 -0.516 -5.028 1.00 95.50 94 PRO A O 1
ATOM 740 N N . GLU A 1 95 ? 16.728 1.589 -5.516 1.00 93.62 95 GLU A N 1
ATOM 741 C CA . GLU A 1 95 ? 17.135 2.116 -4.212 1.00 93.62 95 GLU A CA 1
ATOM 742 C C . GLU A 1 95 ? 16.239 1.600 -3.072 1.00 93.62 95 GLU A C 1
ATOM 744 O O . GLU A 1 95 ? 15.038 1.384 -3.244 1.00 93.62 95 GLU A O 1
ATOM 749 N N . ALA A 1 96 ? 16.788 1.507 -1.855 1.00 95.69 96 ALA A N 1
ATOM 750 C CA . ALA A 1 96 ? 16.059 1.061 -0.660 1.00 95.69 96 ALA A CA 1
ATOM 751 C C . ALA A 1 96 ? 14.774 1.876 -0.369 1.00 95.69 96 ALA A C 1
ATOM 753 O O . ALA A 1 96 ? 13.821 1.375 0.230 1.00 95.69 96 ALA A O 1
ATOM 754 N N . SER A 1 97 ? 14.724 3.149 -0.780 1.00 96.25 97 SER A N 1
ATOM 755 C CA . SER A 1 97 ? 13.528 4.001 -0.673 1.00 96.25 97 SER A CA 1
ATOM 756 C C . SER A 1 97 ? 12.358 3.476 -1.513 1.00 96.25 97 SER A C 1
ATOM 758 O O . SER A 1 97 ? 11.214 3.537 -1.061 1.00 96.25 97 SER A O 1
ATOM 760 N N . ALA A 1 98 ? 12.628 2.896 -2.684 1.00 98.00 98 ALA A N 1
ATOM 761 C CA . ALA A 1 98 ? 11.611 2.346 -3.573 1.00 98.00 98 ALA A CA 1
ATOM 762 C C . ALA A 1 98 ? 10.922 1.115 -2.961 1.00 98.00 98 ALA A C 1
ATOM 764 O O . ALA A 1 98 ? 9.701 0.993 -3.051 1.00 98.00 98 ALA A O 1
ATOM 765 N N . TYR A 1 99 ? 11.667 0.262 -2.248 1.00 98.56 99 TYR A N 1
ATOM 766 C CA . TYR A 1 99 ? 11.099 -0.863 -1.491 1.00 98.56 99 TYR A CA 1
ATOM 767 C C . TYR A 1 99 ? 10.167 -0.389 -0.375 1.00 98.56 99 TYR A C 1
ATOM 769 O O . TYR A 1 99 ? 9.083 -0.942 -0.197 1.00 98.56 99 TYR A O 1
ATOM 777 N N . ARG A 1 100 ? 10.538 0.679 0.345 1.00 98.00 100 ARG A N 1
ATOM 778 C CA . ARG A 1 100 ? 9.668 1.280 1.370 1.00 98.00 100 ARG A CA 1
ATOM 779 C C . ARG A 1 100 ? 8.392 1.867 0.762 1.00 98.00 100 ARG A C 1
ATOM 781 O O . ARG A 1 100 ? 7.304 1.599 1.265 1.00 98.00 100 ARG A O 1
ATOM 788 N N . LYS A 1 101 ? 8.501 2.577 -0.367 1.00 98.56 101 LYS A N 1
ATOM 789 C CA . LYS A 1 101 ? 7.343 3.081 -1.131 1.00 98.56 101 LYS A CA 1
ATOM 790 C C . LYS A 1 101 ? 6.432 1.952 -1.623 1.00 98.56 101 LYS A C 1
ATOM 792 O O . LYS A 1 101 ? 5.214 2.068 -1.529 1.00 98.56 101 LYS A O 1
ATOM 797 N N . LEU A 1 102 ? 6.998 0.840 -2.097 1.00 98.75 102 LEU A N 1
ATOM 798 C CA . LEU A 1 102 ? 6.215 -0.341 -2.476 1.00 98.75 102 LEU A CA 1
ATOM 799 C C . LEU A 1 102 ? 5.556 -0.984 -1.246 1.00 98.75 102 LEU A C 1
ATOM 801 O O . LEU A 1 102 ? 4.399 -1.397 -1.305 1.00 98.75 102 LEU A O 1
ATOM 805 N N . GLY A 1 103 ? 6.239 -0.974 -0.101 1.00 98.69 103 GLY A N 1
ATOM 806 C CA . GLY A 1 103 ? 5.661 -1.317 1.196 1.00 98.69 103 GLY A CA 1
ATOM 807 C C . GLY A 1 103 ? 4.427 -0.475 1.540 1.00 98.69 103 GLY A C 1
ATOM 808 O O . GLY A 1 103 ? 3.422 -1.038 1.967 1.00 98.69 103 GLY A O 1
ATOM 809 N N . LEU A 1 104 ? 4.453 0.842 1.287 1.00 98.69 104 LEU A N 1
ATOM 810 C CA . LEU A 1 104 ? 3.286 1.720 1.467 1.00 98.69 104 LEU A CA 1
ATOM 811 C C . LEU A 1 104 ? 2.116 1.325 0.556 1.00 98.69 104 LEU A C 1
ATOM 813 O O . LEU A 1 104 ? 0.982 1.294 1.027 1.00 98.69 104 LEU A O 1
ATOM 817 N N . LEU A 1 105 ? 2.371 0.973 -0.711 1.00 98.88 105 LEU A N 1
ATOM 818 C CA . LEU A 1 105 ? 1.327 0.494 -1.627 1.00 98.88 105 LEU A CA 1
ATOM 819 C C . LEU A 1 105 ? 0.688 -0.810 -1.124 1.00 98.88 105 LEU A C 1
ATOM 821 O O . LEU A 1 105 ? -0.537 -0.924 -1.082 1.00 98.88 105 LEU A O 1
ATOM 825 N N . HIS A 1 106 ? 1.501 -1.782 -0.698 1.00 98.88 106 HIS A N 1
ATOM 826 C CA . HIS A 1 106 ? 1.005 -3.040 -0.126 1.00 98.88 106 HIS A CA 1
ATOM 827 C C . HIS A 1 106 ? 0.212 -2.813 1.159 1.00 98.88 106 HIS A C 1
ATOM 829 O O . HIS A 1 106 ? -0.848 -3.418 1.348 1.00 98.88 106 HIS A O 1
ATOM 835 N N . ALA A 1 107 ? 0.707 -1.928 2.027 1.00 98.81 107 ALA A N 1
ATOM 836 C CA . ALA A 1 107 ? 0.033 -1.531 3.252 1.00 98.81 107 ALA A CA 1
ATOM 837 C C . ALA A 1 107 ? -1.295 -0.829 2.947 1.00 98.81 107 ALA A C 1
ATOM 839 O O . ALA A 1 107 ? -2.295 -1.137 3.581 1.00 98.81 107 ALA A O 1
ATOM 840 N N . PHE A 1 108 ? -1.358 0.051 1.953 1.00 98.88 108 PHE A N 1
ATOM 841 C CA . PHE A 1 108 ? -2.604 0.689 1.540 1.00 98.88 108 PHE A CA 1
ATOM 842 C C . PHE A 1 108 ? -3.611 -0.324 0.979 1.00 98.88 108 PHE A C 1
ATOM 844 O O . PHE A 1 108 ? -4.744 -0.395 1.461 1.00 98.88 108 PHE A O 1
ATOM 851 N N . ASN A 1 109 ? -3.194 -1.168 0.029 1.00 98.75 109 ASN A N 1
ATOM 852 C CA . ASN A 1 109 ? -4.068 -2.162 -0.600 1.00 98.75 109 ASN A CA 1
ATOM 853 C C . ASN A 1 109 ? -4.658 -3.140 0.429 1.00 98.75 109 ASN A C 1
ATOM 855 O O . ASN A 1 109 ? -5.833 -3.496 0.330 1.00 98.75 109 ASN A O 1
ATOM 859 N N . ASN A 1 110 ? -3.880 -3.527 1.449 1.00 98.69 110 ASN A N 1
ATOM 860 C CA . ASN A 1 110 ? -4.345 -4.376 2.549 1.00 98.69 110 ASN A CA 1
ATOM 861 C C . ASN A 1 110 ? -5.206 -3.647 3.597 1.00 98.69 110 ASN A C 1
ATOM 863 O O . ASN A 1 110 ? -5.906 -4.320 4.360 1.00 98.69 110 ASN A O 1
ATOM 867 N N . ALA A 1 111 ? -5.210 -2.312 3.620 1.00 98.25 111 ALA A N 1
ATOM 868 C CA . ALA A 1 111 ? -5.988 -1.512 4.564 1.00 98.25 111 ALA A CA 1
ATOM 869 C C . ALA A 1 111 ? -7.415 -1.232 4.078 1.00 98.25 111 ALA A C 1
ATOM 871 O O . ALA A 1 111 ? -8.333 -1.157 4.894 1.00 98.25 111 ALA A O 1
ATOM 872 N N . VAL A 1 112 ? -7.620 -1.066 2.769 1.00 98.25 112 VAL A N 1
ATOM 873 C CA . VAL A 1 112 ? -8.888 -0.571 2.200 1.00 98.25 112 VAL A CA 1
ATOM 874 C C . VAL A 1 112 ? -9.845 -1.701 1.759 1.00 98.25 112 VAL A C 1
ATOM 876 O O . VAL A 1 112 ? -9.429 -2.867 1.649 1.00 98.25 112 VAL A O 1
ATOM 879 N N . PRO A 1 113 ? -11.148 -1.410 1.555 1.00 97.31 113 PRO A N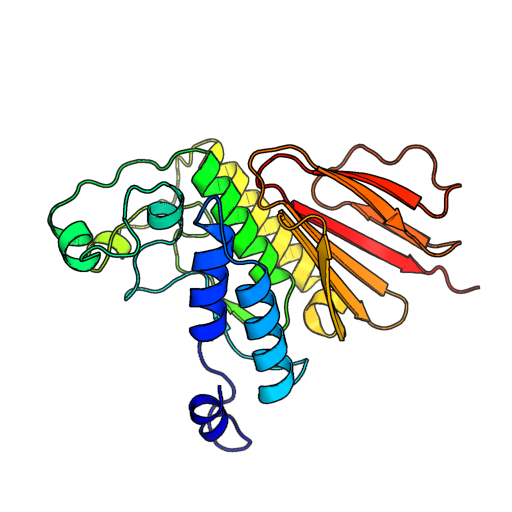 1
ATOM 880 C CA . PRO A 1 113 ? -12.096 -2.337 0.928 1.00 97.31 113 PRO A CA 1
ATOM 881 C C . PRO A 1 113 ? -11.695 -2.731 -0.499 1.00 97.31 113 PRO A C 1
ATOM 883 O O . PRO A 1 113 ? -10.973 -2.001 -1.172 1.00 97.31 113 PRO A O 1
ATOM 886 N N . GLY A 1 114 ? -12.151 -3.898 -0.957 1.00 96.50 114 GLY A N 1
ATOM 887 C CA . GLY A 1 114 ? -11.671 -4.543 -2.185 1.00 96.50 114 GLY A CA 1
ATOM 888 C C . GLY A 1 114 ? -10.782 -5.758 -1.912 1.00 96.50 114 GLY A C 1
ATOM 889 O O . GLY A 1 114 ? -10.582 -6.169 -0.768 1.00 96.50 114 GLY A O 1
ATOM 890 N N . ILE A 1 115 ? -10.264 -6.369 -2.972 1.00 97.25 115 ILE A N 1
ATOM 891 C CA . ILE A 1 115 ? -9.427 -7.568 -2.911 1.00 97.25 115 ILE A CA 1
ATOM 892 C C . ILE A 1 115 ? -7.999 -7.197 -3.328 1.00 97.25 115 ILE A C 1
ATOM 894 O O . ILE A 1 115 ? -7.789 -6.868 -4.497 1.00 97.25 115 ILE A O 1
ATOM 898 N N . PRO A 1 116 ? -7.008 -7.243 -2.416 1.00 97.69 116 PRO A N 1
ATOM 899 C CA . PRO A 1 116 ? -5.611 -7.031 -2.780 1.00 97.69 116 PRO A CA 1
ATOM 900 C C . PRO A 1 116 ? -5.160 -8.060 -3.821 1.00 97.69 116 PRO A C 1
ATOM 902 O O . PRO A 1 116 ? -5.329 -9.263 -3.627 1.00 97.69 116 PRO A O 1
ATOM 905 N N . CYS A 1 117 ? -4.587 -7.585 -4.924 1.00 98.25 117 CYS A N 1
ATOM 906 C CA . CYS A 1 117 ? -4.116 -8.403 -6.038 1.00 98.25 117 CYS A CA 1
ATOM 907 C C . CYS A 1 117 ? -2.645 -8.069 -6.318 1.00 98.25 117 CYS A C 1
ATOM 909 O O . CYS A 1 117 ? -2.327 -6.988 -6.811 1.00 98.25 117 CYS A O 1
ATOM 911 N N . ILE A 1 118 ? -1.742 -8.992 -5.988 1.00 98.56 118 ILE A N 1
ATOM 912 C CA . ILE A 1 118 ? -0.294 -8.783 -6.123 1.00 98.56 118 ILE A CA 1
ATOM 913 C C . ILE A 1 118 ? 0.168 -9.306 -7.485 1.00 98.56 118 ILE A C 1
ATOM 915 O O . ILE A 1 118 ? -0.111 -10.454 -7.839 1.00 98.56 118 ILE A O 1
ATOM 919 N N . TYR A 1 119 ? 0.881 -8.476 -8.247 1.00 98.62 119 TYR A N 1
ATOM 920 C CA . TYR A 1 119 ? 1.551 -8.911 -9.470 1.00 98.62 119 TYR A CA 1
ATOM 921 C C . TYR A 1 119 ? 2.866 -9.614 -9.118 1.00 98.62 119 TYR A C 1
ATOM 923 O O . TYR A 1 119 ? 3.659 -9.085 -8.347 1.00 98.62 119 TYR A O 1
ATOM 931 N N . TYR A 1 120 ? 3.093 -10.815 -9.660 1.00 98.50 12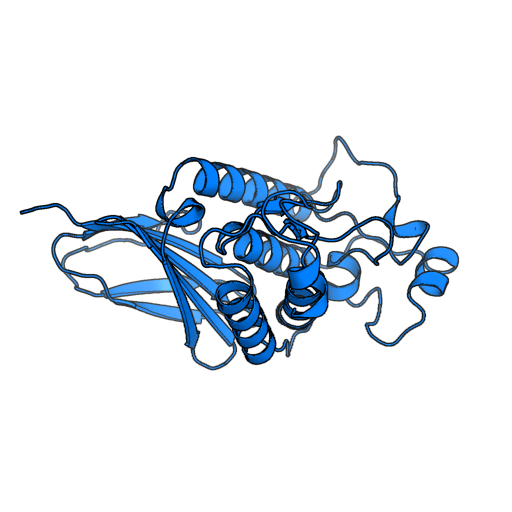0 TYR A N 1
ATOM 932 C CA . TYR A 1 120 ? 4.204 -11.682 -9.243 1.00 98.50 120 TYR A CA 1
ATOM 933 C C . TYR A 1 120 ? 5.549 -10.945 -9.256 1.00 98.50 120 TYR A C 1
ATOM 935 O O . TYR A 1 120 ? 5.881 -10.277 -10.236 1.00 98.50 120 TYR A O 1
ATOM 943 N N . GLY A 1 121 ? 6.320 -11.066 -8.186 1.00 98.44 121 GLY A N 1
ATOM 944 C CA . GLY A 1 121 ? 7.569 -10.345 -7.979 1.00 98.44 121 GLY A CA 1
ATOM 945 C C . GLY A 1 121 ? 7.418 -9.007 -7.254 1.00 98.44 121 GLY A C 1
ATOM 946 O O . GLY A 1 121 ? 8.388 -8.547 -6.659 1.00 98.44 121 GLY A O 1
ATOM 947 N N . ASP A 1 122 ? 6.231 -8.393 -7.211 1.00 98.62 122 ASP A N 1
ATOM 948 C CA . ASP A 1 122 ? 6.016 -7.175 -6.412 1.00 98.62 122 ASP A CA 1
ATOM 949 C C . ASP A 1 122 ? 6.044 -7.470 -4.902 1.00 98.62 122 ASP A C 1
ATOM 951 O O . ASP A 1 122 ? 6.234 -6.556 -4.102 1.00 98.62 122 ASP A O 1
ATOM 955 N N . GLU A 1 123 ? 5.871 -8.727 -4.482 1.00 98.69 123 GLU A N 1
ATOM 956 C CA . GLU A 1 123 ? 5.994 -9.123 -3.077 1.00 98.69 123 GLU A CA 1
ATOM 957 C C . GLU A 1 123 ? 7.416 -8.965 -2.530 1.00 98.69 123 GLU A C 1
ATOM 959 O O . GLU A 1 123 ? 7.564 -8.759 -1.332 1.00 98.69 123 GLU A O 1
ATOM 964 N N . TYR A 1 124 ? 8.441 -9.030 -3.386 1.00 98.50 124 TYR A N 1
ATOM 965 C CA . TYR A 1 124 ? 9.833 -8.769 -3.009 1.00 98.50 124 TYR A CA 1
ATOM 966 C C . TYR A 1 124 ? 10.432 -7.557 -3.728 1.00 98.50 124 TYR A C 1
ATOM 968 O O . TYR A 1 124 ? 11.528 -7.154 -3.377 1.00 98.50 124 TYR A O 1
ATOM 976 N N . GLY A 1 125 ? 9.719 -6.933 -4.673 1.00 98.25 125 GLY A N 1
ATOM 977 C CA . GLY A 1 125 ? 10.145 -5.694 -5.330 1.00 98.25 125 GLY A CA 1
ATOM 978 C C . GLY A 1 125 ? 10.914 -5.888 -6.638 1.00 98.25 125 GLY A C 1
ATOM 979 O O . GLY A 1 125 ? 11.892 -5.191 -6.885 1.00 98.25 125 GLY A O 1
ATOM 980 N N . MET A 1 126 ? 10.471 -6.802 -7.504 1.00 98.31 126 MET A N 1
ATOM 981 C CA . MET A 1 126 ? 11.102 -7.019 -8.808 1.00 98.31 126 MET A CA 1
ATOM 982 C C . MET A 1 126 ? 11.021 -5.762 -9.705 1.00 98.31 126 MET A C 1
ATOM 984 O O . MET A 1 126 ? 9.913 -5.307 -10.011 1.00 98.31 126 MET A O 1
ATOM 988 N N . PRO A 1 127 ? 12.158 -5.215 -10.179 1.00 97.56 127 PRO A N 1
ATOM 989 C CA . PRO A 1 127 ? 12.169 -4.069 -11.085 1.00 97.56 127 PRO A CA 1
ATOM 990 C C . PRO A 1 127 ? 11.767 -4.442 -12.517 1.00 97.56 127 PRO A C 1
ATOM 992 O O . PRO A 1 127 ? 11.870 -5.599 -12.927 1.00 97.56 127 PRO A O 1
ATOM 995 N N . GLY A 1 128 ? 11.342 -3.443 -13.293 1.00 96.94 128 GLY A N 1
ATOM 996 C CA . GLY A 1 128 ? 11.100 -3.564 -14.728 1.00 96.94 128 GLY A CA 1
ATOM 997 C C . GLY A 1 128 ? 10.349 -2.370 -15.331 1.00 96.94 128 GLY A C 1
ATOM 998 O O . GLY A 1 128 ? 9.453 -1.797 -14.705 1.00 96.94 128 GLY A O 1
ATOM 999 N N . GLY A 1 129 ? 10.699 -2.024 -16.570 1.00 95.88 129 GLY A N 1
ATOM 1000 C CA . GLY A 1 129 ? 9.997 -1.037 -17.400 1.00 95.88 129 GLY A CA 1
ATOM 1001 C C . GLY A 1 129 ? 8.661 -1.553 -17.936 1.00 95.88 129 GLY A C 1
ATOM 1002 O O . GLY A 1 129 ? 8.082 -2.486 -17.387 1.00 95.88 129 GLY A O 1
ATOM 1003 N N . GLY A 1 130 ? 8.152 -0.969 -19.021 1.00 94.56 130 GLY A N 1
ATOM 1004 C CA . GLY A 1 130 ? 6.968 -1.491 -19.710 1.00 94.56 130 GLY A CA 1
ATOM 1005 C C . GLY A 1 130 ? 7.220 -2.841 -20.397 1.00 94.56 130 GLY A C 1
ATOM 1006 O O . GLY A 1 130 ? 8.333 -3.361 -20.390 1.00 94.56 130 GLY A O 1
ATOM 1007 N N . ASP A 1 131 ? 6.185 -3.412 -21.021 1.00 93.38 131 ASP A N 1
ATOM 1008 C CA . ASP A 1 131 ? 6.288 -4.668 -21.788 1.00 93.38 131 ASP A CA 1
ATOM 1009 C C . ASP A 1 131 ? 7.414 -4.593 -22.845 1.00 93.38 131 ASP A C 1
ATOM 1011 O O . ASP A 1 131 ? 7.347 -3.712 -23.718 1.00 93.38 131 ASP A O 1
ATOM 1015 N N . PRO A 1 132 ? 8.416 -5.502 -22.822 1.00 95.06 132 PRO A N 1
ATOM 1016 C CA . PRO A 1 132 ? 8.443 -6.800 -22.119 1.00 95.06 132 PRO A CA 1
ATOM 1017 C C . PRO A 1 132 ? 9.159 -6.863 -20.767 1.00 95.06 132 PRO A C 1
ATOM 1019 O O . PRO A 1 132 ? 9.126 -7.912 -20.122 1.00 95.06 132 PRO A O 1
ATOM 1022 N N . ASP A 1 133 ? 9.796 -5.790 -20.313 1.00 96.88 133 ASP A N 1
ATOM 1023 C CA . ASP A 1 133 ? 10.678 -5.822 -19.143 1.00 96.88 133 ASP A CA 1
ATOM 1024 C C . ASP A 1 133 ? 9.940 -6.054 -17.811 1.00 96.88 133 ASP A C 1
ATOM 1026 O O . ASP A 1 133 ? 10.471 -6.680 -16.897 1.00 96.88 133 ASP A O 1
ATOM 1030 N N . ASN A 1 134 ? 8.662 -5.679 -17.698 1.00 96.88 134 ASN A N 1
ATOM 1031 C CA . ASN A 1 134 ? 7.828 -6.034 -16.536 1.00 96.88 134 ASN A CA 1
ATOM 1032 C C . ASN A 1 134 ? 7.514 -7.545 -16.413 1.00 96.88 134 ASN A C 1
ATOM 1034 O O . ASN A 1 134 ? 6.863 -7.949 -15.437 1.00 96.88 134 ASN A O 1
ATOM 1038 N N . ARG A 1 135 ? 7.952 -8.379 -17.370 1.00 97.19 135 ARG A N 1
ATOM 1039 C CA . ARG A 1 135 ? 7.725 -9.837 -17.429 1.00 97.19 135 ARG A CA 1
ATOM 1040 C C . ARG A 1 135 ? 8.997 -10.658 -17.181 1.00 97.19 135 ARG A C 1
ATOM 1042 O O . ARG A 1 135 ? 9.128 -11.773 -17.688 1.00 97.19 135 ARG A O 1
ATOM 1049 N N . ARG A 1 136 ? 9.948 -10.121 -16.409 1.00 96.69 136 ARG A N 1
ATOM 1050 C CA . ARG A 1 136 ? 11.166 -10.838 -15.991 1.00 96.69 136 ARG A CA 1
ATOM 1051 C C . ARG A 1 136 ? 10.856 -12.170 -15.304 1.00 96.69 136 ARG A C 1
ATOM 1053 O O . ARG A 1 136 ? 9.778 -12.380 -14.742 1.00 96.69 136 ARG A O 1
ATOM 1060 N N . MET A 1 137 ? 11.830 -13.074 -15.352 1.00 97.44 137 MET A N 1
ATOM 1061 C CA . MET A 1 137 ? 11.745 -14.357 -14.659 1.00 97.44 137 MET A CA 1
ATOM 1062 C C . MET A 1 137 ? 11.689 -14.145 -13.146 1.00 97.44 137 MET A C 1
ATOM 1064 O O . MET A 1 137 ? 12.461 -13.368 -12.594 1.00 97.44 137 MET A O 1
ATOM 1068 N N . MET A 1 138 ? 10.793 -14.881 -12.492 1.00 97.69 138 MET A N 1
ATOM 1069 C CA . MET A 1 138 ? 10.645 -14.886 -11.040 1.00 97.69 138 MET A CA 1
ATOM 1070 C C . MET A 1 138 ? 11.945 -15.317 -10.347 1.00 97.69 138 MET A C 1
ATOM 1072 O O . MET A 1 138 ? 12.548 -16.331 -10.716 1.00 97.69 138 MET A O 1
ATOM 1076 N N . GLN A 1 139 ? 12.329 -14.596 -9.295 1.00 96.00 139 GLN A N 1
ATOM 1077 C CA . GLN A 1 139 ? 13.429 -14.976 -8.417 1.00 96.00 139 GLN A CA 1
ATOM 1078 C C . GLN A 1 139 ? 12.894 -15.773 -7.224 1.00 96.00 139 GLN A C 1
ATOM 1080 O O . GLN A 1 139 ? 12.132 -15.271 -6.407 1.00 96.00 139 GLN A O 1
ATOM 1085 N N . PHE A 1 140 ? 13.298 -17.040 -7.115 1.00 95.88 140 PHE A N 1
ATOM 1086 C CA . PHE A 1 140 ? 12.824 -17.943 -6.053 1.00 95.88 140 PHE A CA 1
ATOM 1087 C C . PHE A 1 140 ? 13.779 -18.059 -4.856 1.00 95.88 140 PHE A C 1
ATOM 1089 O O . PHE A 1 140 ? 13.421 -18.640 -3.834 1.00 95.88 140 PHE A O 1
ATOM 1096 N N . SER A 1 141 ? 15.011 -17.563 -4.981 1.00 96.44 141 SER A N 1
ATOM 1097 C CA . SER A 1 141 ? 16.051 -17.680 -3.954 1.00 96.44 141 SER A CA 1
ATOM 1098 C C . SER A 1 141 ? 17.072 -16.555 -4.068 1.00 96.44 141 SER A C 1
ATOM 1100 O O . SER A 1 141 ? 17.223 -15.971 -5.139 1.00 96.44 141 SER A O 1
ATOM 1102 N N . GLY A 1 142 ? 17.830 -16.320 -2.995 1.00 96.88 142 GLY A N 1
ATOM 1103 C CA . GLY A 1 142 ? 18.908 -15.329 -2.992 1.00 96.88 142 GLY A CA 1
ATOM 1104 C C . GLY A 1 142 ? 18.404 -13.890 -2.998 1.00 96.88 142 GLY A C 1
ATOM 1105 O O . GLY A 1 142 ? 19.069 -13.044 -3.581 1.00 96.88 142 GLY A O 1
ATOM 1106 N N . LEU A 1 143 ? 17.229 -13.647 -2.405 1.00 97.75 143 LEU A N 1
ATOM 1107 C CA . LEU A 1 143 ? 16.753 -12.293 -2.137 1.00 97.75 143 LEU A CA 1
ATOM 1108 C C . LEU A 1 143 ? 17.729 -11.593 -1.190 1.00 97.75 143 LEU A C 1
ATOM 1110 O O . LEU A 1 143 ? 18.240 -12.214 -0.250 1.00 97.75 143 LEU A O 1
ATOM 1114 N N . ASP A 1 144 ? 17.983 -10.319 -1.440 1.00 97.25 144 ASP A N 1
ATOM 1115 C CA . ASP A 1 144 ? 18.786 -9.491 -0.554 1.00 97.25 144 ASP A CA 1
ATOM 1116 C C . ASP A 1 144 ? 17.979 -8.953 0.640 1.00 97.25 144 ASP A C 1
ATOM 1118 O O . ASP A 1 144 ? 16.849 -9.374 0.898 1.00 97.25 144 ASP A O 1
ATOM 1122 N N . GLU A 1 145 ? 18.594 -8.077 1.436 1.00 98.00 145 GLU A N 1
ATOM 1123 C CA . GLU A 1 145 ? 17.998 -7.556 2.666 1.00 98.00 145 GLU A CA 1
ATOM 1124 C C . GLU A 1 145 ? 16.723 -6.736 2.412 1.00 98.00 145 GLU A C 1
ATOM 1126 O O . GLU A 1 145 ? 15.719 -6.974 3.085 1.00 98.00 145 GLU A O 1
ATOM 1131 N N . ASP A 1 146 ? 16.720 -5.829 1.429 1.00 98.06 146 ASP A N 1
ATOM 1132 C CA . ASP A 1 146 ? 15.559 -4.972 1.146 1.00 98.06 146 ASP A CA 1
ATOM 1133 C C . ASP A 1 146 ? 14.389 -5.809 0.607 1.00 98.06 146 ASP A C 1
ATOM 1135 O O . ASP A 1 146 ? 13.244 -5.664 1.048 1.00 98.06 146 ASP A O 1
ATOM 1139 N N . GLU A 1 147 ? 14.698 -6.736 -0.305 1.00 98.50 147 GLU A N 1
ATOM 1140 C CA . GLU A 1 147 ? 13.740 -7.673 -0.899 1.00 98.50 147 GLU A CA 1
ATOM 1141 C C . GLU A 1 147 ? 13.131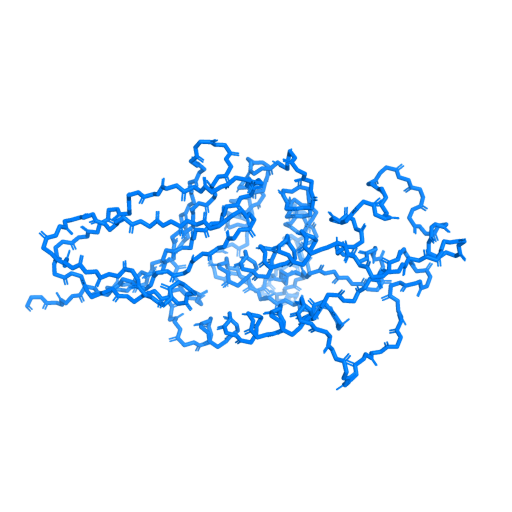 -8.605 0.159 1.00 98.50 147 GLU A C 1
ATOM 1143 O O . GLU A 1 147 ? 11.919 -8.839 0.182 1.00 98.50 147 GLU A O 1
ATOM 1148 N N . THR A 1 148 ? 13.962 -9.111 1.078 1.00 98.50 148 THR A N 1
ATOM 1149 C CA . THR A 1 148 ? 13.522 -9.982 2.177 1.00 98.50 148 THR A CA 1
ATOM 1150 C C . THR A 1 148 ? 12.631 -9.224 3.157 1.00 98.50 148 THR A C 1
ATOM 1152 O O . THR A 1 148 ? 11.580 -9.736 3.543 1.00 98.50 148 THR A O 1
ATOM 1155 N N . ILE A 1 149 ? 13.004 -7.997 3.538 1.00 98.06 149 ILE A N 1
ATOM 1156 C CA . ILE A 1 149 ? 12.189 -7.156 4.427 1.00 98.06 149 ILE A CA 1
ATOM 1157 C C . ILE A 1 149 ? 10.819 -6.886 3.798 1.00 98.06 149 ILE A C 1
ATOM 1159 O O . ILE A 1 149 ? 9.796 -7.015 4.475 1.00 98.06 149 ILE A O 1
ATOM 1163 N N . LEU A 1 150 ? 10.778 -6.538 2.507 1.00 98.69 150 LEU A N 1
ATOM 1164 C CA . LEU A 1 150 ? 9.517 -6.307 1.807 1.00 98.69 150 LEU A CA 1
ATOM 1165 C C . LEU A 1 150 ? 8.655 -7.576 1.773 1.00 98.69 150 LEU A C 1
ATOM 1167 O O . LEU A 1 150 ? 7.477 -7.511 2.127 1.00 98.69 150 LEU A O 1
ATOM 1171 N N . LEU A 1 151 ? 9.244 -8.728 1.444 1.00 98.75 151 LEU A N 1
ATOM 1172 C CA . LEU A 1 151 ? 8.534 -10.005 1.412 1.00 98.75 151 LEU A CA 1
ATOM 1173 C C . LEU A 1 151 ? 7.924 -10.368 2.771 1.00 98.75 151 LEU A C 1
ATOM 1175 O O . LEU A 1 151 ? 6.762 -10.780 2.838 1.00 98.75 151 LEU A O 1
ATOM 1179 N N . GLU A 1 152 ? 8.674 -10.204 3.860 1.00 98.56 152 GLU A N 1
ATOM 1180 C CA . GLU A 1 152 ? 8.166 -10.470 5.209 1.00 98.56 152 GLU A CA 1
ATOM 1181 C C . GLU A 1 152 ? 7.061 -9.483 5.612 1.00 98.56 152 GLU A C 1
ATOM 1183 O O . GLU A 1 152 ? 6.046 -9.892 6.184 1.00 98.56 152 GLU A O 1
ATOM 1188 N N . ASN A 1 153 ? 7.182 -8.209 5.228 1.00 98.44 153 ASN A N 1
ATOM 1189 C CA . ASN A 1 153 ? 6.120 -7.224 5.428 1.00 98.44 153 ASN A CA 1
ATOM 1190 C C . ASN A 1 153 ? 4.839 -7.606 4.675 1.00 98.44 153 ASN A C 1
ATOM 1192 O O . ASN A 1 153 ? 3.756 -7.581 5.260 1.00 98.44 153 ASN A O 1
ATOM 1196 N N . VAL A 1 154 ? 4.946 -8.013 3.406 1.00 98.75 154 VAL A N 1
ATOM 1197 C CA . VAL A 1 154 ? 3.799 -8.443 2.589 1.00 98.75 154 VAL A CA 1
ATOM 1198 C C . VAL A 1 154 ? 3.131 -9.685 3.185 1.00 98.75 154 VAL A C 1
ATOM 1200 O O . VAL A 1 154 ? 1.903 -9.732 3.294 1.00 98.75 154 VAL A O 1
ATOM 1203 N N . LYS A 1 155 ? 3.912 -10.669 3.653 1.00 98.69 155 LYS A N 1
ATOM 1204 C CA . LYS A 1 155 ? 3.375 -11.839 4.372 1.00 98.69 155 LYS A CA 1
ATOM 1205 C C . LYS A 1 155 ? 2.603 -11.424 5.623 1.00 98.69 155 LYS A C 1
ATOM 1207 O O . LYS A 1 155 ? 1.476 -11.887 5.819 1.00 98.69 155 LYS A O 1
ATOM 1212 N N . LYS A 1 156 ? 3.182 -10.538 6.442 1.00 98.56 156 LYS A N 1
ATOM 1213 C CA . LYS A 1 156 ? 2.559 -10.055 7.682 1.00 98.56 156 LYS A CA 1
ATOM 1214 C C . LYS A 1 156 ? 1.268 -9.284 7.406 1.00 98.56 156 LYS A C 1
ATOM 1216 O O . LYS A 1 156 ? 0.266 -9.544 8.067 1.00 98.56 156 LYS A O 1
ATOM 1221 N N . LEU A 1 157 ? 1.258 -8.408 6.398 1.00 98.75 157 LEU A N 1
ATOM 1222 C CA . LEU A 1 157 ? 0.062 -7.680 5.952 1.00 98.75 157 LEU A CA 1
ATOM 1223 C C . LEU A 1 157 ? -1.061 -8.637 5.525 1.00 98.75 157 LEU A C 1
ATOM 1225 O O . LEU A 1 157 ? -2.193 -8.498 5.988 1.00 98.75 157 LEU A O 1
ATOM 1229 N N . ASN A 1 158 ? -0.742 -9.650 4.712 1.00 98.19 158 ASN A N 1
ATOM 1230 C CA . ASN A 1 158 ? -1.724 -10.637 4.255 1.00 98.19 158 ASN A CA 1
ATOM 1231 C C . ASN A 1 158 ? -2.292 -11.463 5.423 1.00 98.19 158 ASN A C 1
ATOM 1233 O O . ASN A 1 158 ? -3.503 -11.690 5.500 1.00 98.19 158 ASN A O 1
ATOM 1237 N N . GLN A 1 159 ? -1.437 -11.881 6.363 1.00 98.12 159 GLN A N 1
ATOM 1238 C CA . GLN A 1 159 ? -1.867 -12.589 7.571 1.00 98.12 159 GLN A CA 1
ATOM 1239 C C . GLN A 1 159 ? -2.761 -11.709 8.455 1.00 98.12 159 GLN A C 1
ATOM 1241 O O . GLN A 1 159 ? -3.771 -12.179 8.990 1.00 98.12 159 GLN A O 1
ATOM 1246 N N . LEU A 1 160 ? -2.415 -10.429 8.596 1.00 97.75 160 LEU A N 1
ATOM 1247 C CA . LEU A 1 160 ? -3.189 -9.479 9.382 1.00 97.75 160 LEU A CA 1
ATOM 1248 C C . LEU A 1 160 ? -4.573 -9.253 8.767 1.00 97.75 160 LEU A C 1
ATOM 1250 O O . LEU A 1 160 ? -5.578 -9.399 9.460 1.00 97.75 160 LEU A O 1
ATOM 1254 N N . ARG A 1 161 ? -4.650 -9.003 7.453 1.00 97.88 161 ARG A N 1
ATOM 1255 C CA . ARG A 1 161 ? -5.932 -8.860 6.746 1.00 97.88 161 ARG A CA 1
ATOM 1256 C C . ARG A 1 161 ? -6.811 -10.099 6.900 1.00 97.88 161 ARG A C 1
ATOM 1258 O O . ARG A 1 161 ? -8.005 -9.958 7.133 1.00 97.88 161 ARG A O 1
ATOM 1265 N N . GLY A 1 162 ? -6.230 -11.297 6.817 1.00 96.44 162 GLY A N 1
ATOM 1266 C CA . GLY A 1 162 ? -6.963 -12.556 6.980 1.00 96.44 162 GLY A CA 1
ATOM 1267 C C . GLY A 1 162 ? -7.438 -12.852 8.409 1.00 96.44 162 GLY A C 1
ATOM 1268 O O . GLY A 1 162 ? -8.307 -13.702 8.585 1.00 96.44 162 GLY A O 1
ATOM 1269 N N . SER A 1 163 ? -6.888 -12.175 9.423 1.00 96.12 163 SER A N 1
ATOM 1270 C CA . SER A 1 163 ? -7.194 -12.427 10.841 1.00 96.12 163 SER A CA 1
ATOM 1271 C C . SER A 1 163 ? -7.969 -11.302 11.534 1.00 96.12 163 SER A C 1
ATOM 1273 O O . SER A 1 163 ? -8.534 -11.540 12.599 1.00 96.12 163 SER A O 1
ATOM 1275 N N . GLN A 1 164 ? -8.026 -10.102 10.950 1.00 96.88 164 GLN A N 1
ATOM 1276 C CA . GLN A 1 164 ? -8.693 -8.931 11.524 1.00 96.88 164 GLN A CA 1
ATOM 1277 C C . GLN A 1 164 ? -9.989 -8.622 10.770 1.00 96.88 164 GLN A C 1
ATOM 1279 O O . GLN A 1 164 ? -9.963 -8.120 9.643 1.00 96.88 164 GLN A O 1
ATOM 1284 N N . LEU A 1 165 ? -11.139 -8.860 11.408 1.00 96.75 165 LEU A N 1
ATOM 1285 C CA . LEU A 1 165 ? -12.450 -8.588 10.806 1.00 96.75 165 LEU A CA 1
ATOM 1286 C C . LEU A 1 165 ? -12.631 -7.131 10.347 1.00 96.75 165 LEU A C 1
ATOM 1288 O O . LEU A 1 165 ? -13.212 -6.955 9.272 1.00 96.75 165 LEU A O 1
ATOM 1292 N N . PRO A 1 166 ? -12.107 -6.092 11.038 1.00 97.69 166 PRO A N 1
ATOM 1293 C CA . PRO A 1 166 ? -12.194 -4.729 10.527 1.00 97.69 166 PRO A CA 1
ATOM 1294 C C . PRO A 1 166 ? -11.557 -4.540 9.148 1.00 97.69 166 PRO A C 1
ATOM 1296 O O . PRO A 1 166 ? -12.106 -3.810 8.327 1.00 97.69 166 PRO A O 1
ATOM 1299 N N . LEU A 1 167 ? -10.459 -5.232 8.830 1.00 97.62 167 LEU A N 1
ATOM 1300 C CA . LEU A 1 167 ? -9.809 -5.104 7.519 1.00 97.62 167 LEU A CA 1
ATOM 1301 C C . LEU A 1 167 ? -10.639 -5.728 6.384 1.00 97.62 167 LEU A C 1
ATOM 1303 O O . LEU A 1 167 ? -10.533 -5.291 5.236 1.00 97.62 167 LEU A O 1
ATOM 1307 N N . ILE A 1 168 ? -11.506 -6.694 6.699 1.00 95.25 168 ILE A N 1
ATOM 1308 C CA . ILE A 1 168 ? -12.371 -7.375 5.727 1.00 95.25 168 ILE A CA 1
ATOM 1309 C C . ILE A 1 168 ? -13.733 -6.671 5.626 1.00 95.25 168 ILE A C 1
ATOM 1311 O O . ILE A 1 168 ? -14.148 -6.271 4.541 1.00 95.25 168 ILE A O 1
ATOM 1315 N N . TYR A 1 169 ? -14.400 -6.465 6.763 1.00 95.50 169 TYR A N 1
ATOM 1316 C CA . TYR A 1 169 ? -15.803 -6.037 6.851 1.00 95.50 169 TYR A CA 1
ATOM 1317 C C . TYR A 1 169 ? -16.005 -4.702 7.570 1.00 95.50 169 TYR A C 1
ATOM 1319 O O . TYR A 1 169 ? -17.139 -4.275 7.759 1.00 95.50 169 TYR A O 1
ATOM 1327 N N . GLY A 1 170 ? -14.940 -4.040 8.015 1.00 96.19 170 GLY A N 1
ATOM 1328 C CA . GLY A 1 170 ? -15.076 -2.794 8.758 1.00 96.19 170 GLY A CA 1
ATOM 1329 C C . GLY A 1 170 ? -15.464 -1.613 7.876 1.00 96.19 170 GLY A C 1
ATOM 1330 O O . GLY A 1 170 ? -15.105 -1.567 6.692 1.00 96.19 170 GLY A O 1
ATOM 1331 N N . THR A 1 171 ? -16.133 -0.627 8.476 1.00 97.00 171 THR A N 1
ATOM 1332 C CA . THR A 1 171 ? -16.301 0.709 7.884 1.00 97.00 171 THR A CA 1
ATOM 1333 C C . THR A 1 171 ? -14.935 1.331 7.611 1.00 97.00 171 THR A C 1
ATOM 1335 O O . THR A 1 171 ? -13.934 0.890 8.171 1.00 97.00 171 THR A O 1
ATOM 1338 N N . THR A 1 172 ? -14.867 2.312 6.712 1.00 98.00 172 THR A N 1
ATOM 1339 C CA . THR A 1 172 ? -13.604 2.961 6.337 1.00 98.00 172 THR A CA 1
ATOM 1340 C C . THR A 1 172 ? -13.719 4.460 6.535 1.00 98.00 172 THR A C 1
ATOM 1342 O O . THR A 1 172 ? -14.596 5.088 5.948 1.00 98.00 172 THR A O 1
ATOM 1345 N N . GLU A 1 173 ? -12.811 5.019 7.326 1.00 97.44 173 GLU A N 1
ATOM 1346 C CA . GLU A 1 173 ? -12.627 6.459 7.500 1.00 97.44 173 GLU A CA 1
ATOM 1347 C C . GLU A 1 173 ? -11.173 6.804 7.195 1.00 97.44 173 GLU A C 1
ATOM 1349 O O . GLU A 1 173 ? -10.274 6.018 7.499 1.00 97.44 173 GLU A O 1
ATOM 1354 N N . THR A 1 174 ? -10.924 7.967 6.597 1.00 97.88 174 THR A N 1
ATOM 1355 C CA . THR A 1 174 ? -9.561 8.393 6.273 1.00 97.88 174 THR A CA 1
ATOM 1356 C C . THR A 1 174 ? -9.306 9.839 6.670 1.00 97.88 174 THR A C 1
ATOM 1358 O O . THR A 1 174 ? -10.212 10.675 6.669 1.00 97.88 174 THR A O 1
ATOM 1361 N N . ARG A 1 175 ? -8.053 10.146 7.008 1.00 97.31 175 ARG A N 1
ATOM 1362 C CA . ARG A 1 175 ? -7.602 11.493 7.356 1.00 97.31 175 ARG A CA 1
ATOM 1363 C C . ARG A 1 175 ? -6.176 11.712 6.871 1.00 97.31 175 ARG A C 1
ATOM 1365 O O . ARG A 1 175 ? -5.304 10.886 7.114 1.00 97.31 175 ARG A O 1
ATOM 1372 N N . ILE A 1 176 ? -5.928 12.869 6.265 1.00 97.19 176 ILE A N 1
ATOM 1373 C CA . ILE A 1 176 ? -4.574 13.332 5.955 1.00 97.19 176 ILE A CA 1
ATOM 1374 C C . ILE A 1 176 ? -4.117 14.268 7.074 1.00 97.19 176 ILE A C 1
ATOM 1376 O O . ILE A 1 176 ? -4.825 15.196 7.473 1.00 97.19 176 ILE A O 1
ATOM 1380 N N . ILE A 1 177 ? -2.932 14.006 7.610 1.00 94.19 177 ILE A N 1
ATOM 1381 C CA . ILE A 1 177 ? -2.324 14.754 8.707 1.00 94.19 177 ILE A CA 1
ATOM 1382 C C . ILE A 1 177 ? -1.025 15.363 8.185 1.00 94.19 177 ILE A C 1
ATOM 1384 O O . ILE A 1 177 ? -0.170 14.670 7.637 1.00 94.19 177 ILE A O 1
ATOM 1388 N N . ASN A 1 178 ? -0.878 16.680 8.341 1.00 89.94 178 ASN A N 1
ATOM 1389 C CA . ASN A 1 178 ? 0.312 17.438 7.933 1.00 89.94 178 ASN A CA 1
ATOM 1390 C C . ASN A 1 178 ? 0.726 17.246 6.455 1.00 89.94 178 ASN A C 1
ATOM 1392 O O . ASN A 1 178 ? 1.882 17.472 6.113 1.00 89.94 178 ASN A O 1
ATOM 1396 N N . GLY A 1 179 ? -0.195 16.813 5.588 1.00 91.38 179 GLY A N 1
ATOM 1397 C CA . GLY A 1 179 ? 0.032 16.609 4.152 1.00 91.38 179 GLY A CA 1
ATOM 1398 C C . GLY A 1 179 ? 0.873 15.384 3.768 1.00 91.38 179 GLY A C 1
ATOM 1399 O O . GLY A 1 179 ? 1.005 15.110 2.584 1.00 91.38 179 GLY A O 1
ATOM 1400 N N . SER A 1 180 ? 1.437 14.638 4.723 1.00 93.81 180 SER A N 1
ATOM 1401 C CA . SER A 1 180 ? 2.360 13.523 4.430 1.00 93.81 180 SER A CA 1
ATOM 1402 C C . SER A 1 180 ? 2.122 12.265 5.263 1.00 93.81 180 SER A C 1
ATOM 1404 O O . SER A 1 180 ? 2.959 11.363 5.304 1.00 93.81 180 SER A O 1
ATOM 1406 N N . LEU A 1 181 ? 1.023 12.235 6.006 1.00 95.69 181 LEU A N 1
ATOM 1407 C CA . LEU A 1 181 ? 0.616 11.098 6.809 1.00 95.69 181 LEU A CA 1
ATOM 1408 C C . LEU A 1 181 ? -0.839 10.793 6.483 1.00 95.69 181 LEU A C 1
ATOM 1410 O O . LEU A 1 181 ? -1.715 11.621 6.734 1.00 95.69 181 LEU A O 1
ATOM 1414 N N . LEU A 1 182 ? -1.083 9.610 5.932 1.00 97.81 182 LEU A N 1
ATOM 1415 C CA . LEU A 1 182 ? -2.424 9.100 5.689 1.00 97.81 182 LEU A CA 1
ATOM 1416 C C . LEU A 1 182 ? -2.801 8.144 6.823 1.00 97.81 182 LEU A C 1
ATOM 1418 O O . LEU A 1 182 ? -2.162 7.114 7.027 1.00 97.81 182 LEU A O 1
ATOM 1422 N N . GLU A 1 183 ? -3.837 8.509 7.567 1.00 98.12 183 GLU A N 1
ATOM 1423 C CA . GLU A 1 183 ? -4.487 7.663 8.560 1.00 98.12 183 GLU A CA 1
ATOM 1424 C C . GLU A 1 183 ? -5.735 7.033 7.936 1.00 98.12 183 GLU A C 1
ATOM 1426 O O . GLU A 1 183 ? -6.569 7.735 7.360 1.00 98.12 183 GLU A O 1
ATOM 1431 N N . ILE A 1 184 ? -5.873 5.715 8.063 1.00 98.56 184 ILE A N 1
ATOM 1432 C CA . ILE A 1 184 ? -7.061 4.959 7.661 1.00 98.56 184 ILE A CA 1
ATOM 1433 C C . ILE A 1 184 ? -7.561 4.213 8.892 1.00 98.56 184 ILE A C 1
ATOM 1435 O O . ILE A 1 184 ? -6.809 3.470 9.518 1.00 98.56 184 ILE A O 1
ATOM 1439 N N . ARG A 1 185 ? -8.835 4.377 9.239 1.00 98.00 185 ARG A N 1
ATOM 1440 C CA . ARG A 1 185 ? -9.486 3.605 10.299 1.00 98.00 185 ARG A CA 1
ATOM 1441 C C . ARG A 1 185 ? -10.445 2.611 9.688 1.00 98.00 185 ARG A C 1
ATOM 1443 O O . ARG A 1 185 ? -11.323 2.976 8.906 1.00 98.00 185 ARG A O 1
ATOM 1450 N N . ARG A 1 186 ? -10.271 1.352 10.077 1.00 98.12 186 ARG A N 1
ATOM 1451 C CA . ARG A 1 186 ? -11.189 0.263 9.776 1.00 98.12 186 ARG A CA 1
ATOM 1452 C C . ARG A 1 186 ? -11.871 -0.173 11.060 1.00 98.12 186 ARG A C 1
ATOM 1454 O O . ARG A 1 186 ? -11.178 -0.616 11.967 1.00 98.12 186 ARG A O 1
ATOM 1461 N N . THR A 1 187 ? -13.195 -0.062 11.147 1.00 97.19 187 THR A N 1
ATOM 1462 C CA . THR A 1 187 ? -13.940 -0.351 12.389 1.00 97.19 187 THR A CA 1
ATOM 1463 C C . THR A 1 187 ? -15.001 -1.416 12.156 1.00 97.19 187 THR A C 1
ATOM 1465 O O . THR A 1 187 ? -15.816 -1.291 11.245 1.00 97.19 187 THR A O 1
ATOM 1468 N N . TYR A 1 188 ? -15.017 -2.452 12.991 1.00 96.69 188 TYR A N 1
ATOM 1469 C CA . TYR A 1 188 ? -16.027 -3.505 12.982 1.00 96.69 188 TYR A CA 1
ATOM 1470 C C . TYR A 1 188 ? -16.434 -3.838 14.422 1.00 96.69 188 TYR A C 1
ATOM 1472 O O . TYR A 1 188 ? -15.696 -4.496 15.151 1.00 96.69 188 TYR A O 1
ATOM 1480 N N . PHE A 1 189 ? -17.620 -3.367 14.822 1.00 94.00 189 PHE A N 1
ATOM 1481 C CA . PHE A 1 189 ? -18.117 -3.427 16.203 1.00 94.00 189 PHE A CA 1
ATOM 1482 C C . PHE A 1 189 ? -17.124 -2.834 17.222 1.00 94.00 189 PHE A C 1
ATOM 1484 O O . PHE A 1 189 ? -16.805 -1.652 17.133 1.00 94.00 189 PHE A O 1
ATOM 1491 N N . ASP A 1 190 ? -16.676 -3.631 18.194 1.00 91.94 190 ASP A N 1
ATOM 1492 C CA . ASP A 1 190 ? -15.770 -3.269 19.291 1.00 91.94 190 ASP A CA 1
ATOM 1493 C C . ASP A 1 190 ? -14.280 -3.342 18.909 1.00 91.94 190 ASP A C 1
ATOM 1495 O O . ASP A 1 190 ? -13.407 -3.072 19.740 1.00 91.94 190 ASP A O 1
ATOM 1499 N N . GLU A 1 191 ? -13.983 -3.708 17.659 1.00 94.94 191 GLU A N 1
ATOM 1500 C CA . GLU A 1 191 ? -12.631 -3.810 17.126 1.00 94.94 191 GLU A CA 1
ATOM 1501 C C . GLU A 1 191 ? -12.380 -2.743 16.055 1.00 94.94 191 GLU A C 1
ATOM 1503 O O . GLU A 1 191 ? -13.183 -2.514 15.144 1.00 94.94 191 GLU A O 1
ATOM 1508 N N . GLN A 1 192 ? -11.223 -2.100 16.141 1.00 96.81 192 GLN A N 1
ATOM 1509 C CA . GLN A 1 192 ? -10.746 -1.134 15.167 1.00 96.81 192 GLN A CA 1
ATOM 1510 C C . GLN A 1 192 ? -9.298 -1.451 14.802 1.00 96.81 192 GLN A C 1
ATOM 1512 O O . GLN A 1 192 ? -8.487 -1.790 15.656 1.00 96.81 192 GLN A O 1
ATOM 1517 N N . VAL A 1 193 ? -8.957 -1.297 13.528 1.00 98.06 193 VAL A N 1
ATOM 1518 C CA . VAL A 1 193 ? -7.574 -1.271 13.058 1.00 98.06 193 VAL A CA 1
ATOM 1519 C C . VAL A 1 193 ? -7.294 0.124 12.519 1.00 98.06 193 VAL A C 1
ATOM 1521 O O . VAL A 1 193 ? -7.979 0.592 11.608 1.00 98.06 193 VAL A O 1
ATOM 1524 N N . VAL A 1 194 ? -6.308 0.799 13.104 1.00 97.94 194 VAL A N 1
ATOM 1525 C CA . VAL A 1 194 ? -5.809 2.098 12.644 1.00 97.94 194 VAL A CA 1
ATOM 1526 C C . VAL A 1 194 ? -4.537 1.861 11.847 1.00 97.94 194 VAL A C 1
ATOM 1528 O O . VAL A 1 194 ? -3.577 1.293 12.360 1.00 97.94 194 VAL A O 1
ATOM 1531 N N . ILE A 1 195 ? -4.534 2.293 10.595 1.00 98.44 195 ILE A N 1
ATOM 1532 C CA . ILE A 1 195 ? -3.409 2.186 9.679 1.00 98.44 195 ILE A CA 1
ATOM 1533 C C . ILE A 1 195 ? -2.821 3.578 9.507 1.00 98.44 195 ILE A C 1
ATOM 1535 O O . ILE A 1 195 ? -3.540 4.527 9.198 1.00 98.44 195 ILE A O 1
ATOM 1539 N N . LEU A 1 196 ? -1.515 3.694 9.706 1.00 98.06 196 LEU A N 1
ATOM 1540 C CA . LEU A 1 196 ? -0.767 4.939 9.589 1.00 98.06 196 LEU A CA 1
ATOM 1541 C C . LEU A 1 196 ? 0.275 4.767 8.488 1.00 98.06 196 LEU A C 1
ATOM 1543 O O . LEU A 1 196 ? 1.109 3.871 8.578 1.00 98.06 196 LEU A O 1
ATOM 1547 N N . LEU A 1 197 ? 0.227 5.611 7.459 1.00 98.25 197 LEU A N 1
ATOM 1548 C CA . LEU A 1 197 ? 1.112 5.568 6.293 1.00 98.25 197 LEU A CA 1
ATOM 1549 C C . LEU A 1 197 ? 1.889 6.887 6.201 1.00 98.25 197 LEU A C 1
ATOM 1551 O O . LEU A 1 197 ? 1.316 7.922 5.858 1.00 98.25 197 LEU A O 1
ATOM 1555 N N . ASN A 1 198 ? 3.185 6.870 6.519 1.00 96.88 198 ASN A N 1
ATOM 1556 C CA . ASN A 1 198 ? 4.056 8.037 6.388 1.00 96.88 198 ASN A CA 1
ATOM 1557 C C . ASN A 1 198 ? 4.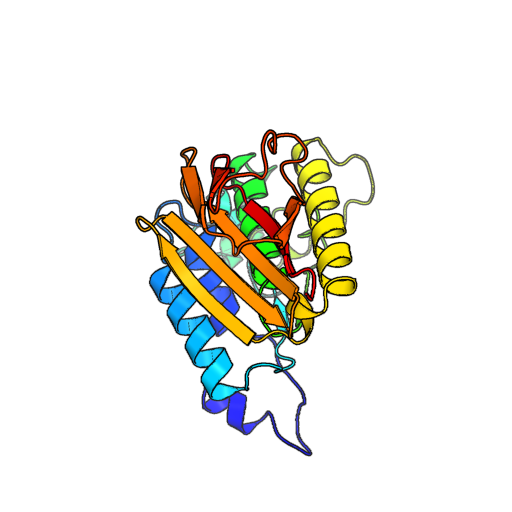643 8.086 4.973 1.00 96.88 198 ASN A C 1
ATOM 1559 O O . ASN A 1 198 ? 5.519 7.292 4.647 1.00 96.88 198 ASN A O 1
ATOM 1563 N N . THR A 1 199 ? 4.213 9.044 4.154 1.00 96.12 199 THR A N 1
ATOM 1564 C CA . THR A 1 199 ? 4.737 9.236 2.790 1.00 96.12 199 THR A CA 1
ATOM 1565 C C . THR A 1 199 ? 5.923 10.195 2.728 1.00 96.12 199 THR A C 1
ATOM 1567 O O . THR A 1 199 ? 6.477 10.421 1.655 1.00 96.12 199 THR A O 1
ATOM 1570 N N . SER A 1 200 ? 6.350 10.763 3.861 1.00 95.06 200 SER A N 1
ATOM 1571 C CA . SER A 1 200 ? 7.509 11.654 3.896 1.00 95.06 200 SER A CA 1
ATOM 1572 C C . SER A 1 200 ? 8.833 10.901 4.042 1.00 95.06 200 SER A C 1
ATOM 1574 O O . SER A 1 200 ? 8.934 9.889 4.734 1.00 95.06 200 SER A O 1
ATOM 1576 N N . GLU A 1 201 ? 9.897 11.493 3.496 1.00 93.44 201 GLU A N 1
ATOM 1577 C CA . GLU A 1 201 ? 11.300 11.085 3.709 1.00 93.44 201 GLU A CA 1
ATOM 1578 C C . GLU A 1 201 ? 11.816 11.412 5.124 1.00 93.44 201 GLU A C 1
ATOM 1580 O O . GLU A 1 201 ? 13.005 11.303 5.427 1.00 93.44 201 GLU A O 1
ATOM 1585 N N . LYS A 1 202 ? 10.929 11.861 6.015 1.00 94.19 202 LYS A N 1
ATOM 1586 C CA . LYS A 1 202 ? 11.252 12.222 7.390 1.00 94.19 202 LYS A CA 1
ATOM 1587 C C . LYS A 1 202 ? 10.450 11.367 8.348 1.00 94.19 202 LYS A C 1
ATOM 1589 O O . LYS A 1 202 ? 9.361 10.889 8.053 1.00 94.19 202 LYS A O 1
ATOM 1594 N N . LYS A 1 203 ? 11.007 11.207 9.537 1.00 94.44 203 LYS A N 1
ATOM 1595 C CA . LYS A 1 203 ? 10.328 10.571 10.655 1.00 94.44 203 LYS A CA 1
ATOM 1596 C C . LYS A 1 203 ? 9.119 11.401 11.089 1.00 94.44 203 LYS A C 1
ATOM 1598 O O . LYS A 1 203 ? 9.233 12.625 11.174 1.00 94.44 203 LYS A O 1
ATOM 1603 N N . GLN A 1 204 ? 8.004 10.744 11.398 1.00 92.81 204 GLN A N 1
ATOM 1604 C CA . GLN A 1 204 ? 6.783 11.394 11.884 1.00 92.81 204 GLN A CA 1
ATOM 1605 C C . GLN A 1 204 ? 6.449 10.908 13.293 1.00 92.81 204 GLN A C 1
ATOM 1607 O O . GLN A 1 204 ? 6.456 9.709 13.557 1.00 92.81 204 GLN A O 1
ATOM 1612 N N . ASN A 1 205 ? 6.134 11.848 14.184 1.00 91.06 205 ASN A N 1
ATOM 1613 C CA . ASN A 1 205 ? 5.654 11.549 15.531 1.00 91.06 205 ASN A CA 1
ATOM 1614 C C . ASN A 1 205 ? 4.148 11.787 15.583 1.00 91.06 205 ASN A C 1
ATOM 1616 O O . ASN A 1 205 ? 3.677 12.858 15.195 1.00 91.06 205 ASN A O 1
ATOM 1620 N N . ILE A 1 206 ? 3.404 10.809 16.086 1.00 89.75 206 ILE A N 1
ATOM 1621 C CA . ILE A 1 206 ? 1.944 10.842 16.157 1.00 89.75 206 ILE A CA 1
ATOM 1622 C C . ILE A 1 206 ? 1.511 10.581 17.586 1.00 89.75 206 ILE A C 1
ATOM 1624 O O . ILE A 1 206 ? 2.106 9.791 18.313 1.00 89.75 206 ILE A O 1
ATOM 1628 N N . GLN A 1 207 ? 0.435 11.249 17.973 1.00 89.31 207 GLN A N 1
ATOM 1629 C CA . GLN A 1 207 ? -0.293 10.970 19.195 1.00 89.31 207 GLN A CA 1
ATOM 1630 C C . GLN A 1 207 ? -1.619 10.322 18.815 1.00 89.31 207 GLN A C 1
ATOM 1632 O O . GLN A 1 207 ? -2.559 11.008 18.414 1.00 89.31 207 GLN A O 1
ATOM 1637 N N . LEU A 1 208 ? -1.672 8.992 18.888 1.00 89.44 208 LEU A N 1
ATOM 1638 C CA . LEU A 1 208 ? -2.872 8.236 18.560 1.00 89.44 208 LEU A CA 1
ATOM 1639 C C . LEU A 1 208 ? -3.818 8.248 19.759 1.00 89.44 208 LEU A C 1
ATOM 1641 O O . LEU A 1 208 ? -3.530 7.625 20.779 1.00 89.44 208 LEU A O 1
ATOM 1645 N N . ALA A 1 209 ? -4.940 8.951 19.634 1.00 88.19 209 ALA A N 1
ATOM 1646 C CA . ALA A 1 209 ? -5.989 8.926 20.645 1.00 88.19 209 ALA A CA 1
ATOM 1647 C C . ALA A 1 209 ? -6.655 7.541 20.705 1.00 88.19 209 ALA A C 1
ATOM 1649 O O . ALA A 1 209 ? -6.968 6.956 19.662 1.00 88.19 209 ALA A O 1
ATOM 1650 N N . ILE A 1 210 ? -6.876 7.049 21.924 1.00 87.19 210 ILE A N 1
ATOM 1651 C CA . ILE A 1 210 ? -7.581 5.799 22.211 1.00 87.19 210 ILE A CA 1
ATOM 1652 C C . ILE A 1 210 ? -8.653 6.013 23.276 1.00 87.19 210 ILE A C 1
ATOM 1654 O O . ILE A 1 210 ? -8.496 6.825 24.191 1.00 87.19 210 ILE A O 1
ATOM 1658 N N . GLU A 1 211 ? -9.726 5.237 23.173 1.00 85.06 211 GLU A N 1
ATOM 1659 C CA . GLU A 1 211 ? -10.755 5.184 24.207 1.00 85.06 211 GLU A CA 1
ATOM 1660 C C . GLU A 1 211 ? -10.212 4.513 25.485 1.00 85.06 211 GLU A C 1
ATOM 1662 O O . GLU A 1 211 ? -9.313 3.661 25.402 1.00 85.06 211 GLU A O 1
ATOM 1667 N N . PRO A 1 212 ? -10.745 4.850 26.675 1.00 81.81 212 PRO A N 1
ATOM 1668 C CA . PRO A 1 212 ? -10.436 4.130 27.907 1.00 81.81 212 PRO A CA 1
ATOM 1669 C C . PRO A 1 212 ? -10.668 2.621 27.761 1.00 81.81 212 PRO A C 1
ATOM 1671 O O . PRO A 1 212 ? -11.525 2.192 26.996 1.00 81.81 212 PRO A O 1
ATOM 1674 N N . GLU A 1 213 ? -9.906 1.820 28.510 1.00 82.62 213 GLU A N 1
ATOM 1675 C CA . GLU A 1 213 ? -10.076 0.356 28.551 1.00 82.62 213 GLU A CA 1
ATOM 1676 C C . GLU A 1 213 ? -9.921 -0.332 27.173 1.00 82.62 213 GLU A C 1
ATOM 1678 O O . GLU A 1 213 ? -10.491 -1.381 26.878 1.00 82.62 213 GLU A O 1
ATOM 1683 N N . THR A 1 214 ? -9.087 0.244 26.307 1.00 86.81 214 THR A N 1
ATOM 1684 C CA . THR A 1 214 ? -8.755 -0.335 25.002 1.00 86.81 214 THR A CA 1
ATOM 1685 C C . THR A 1 214 ? -7.501 -1.203 25.099 1.00 86.81 214 THR A C 1
ATOM 1687 O O . THR A 1 214 ? -6.436 -0.744 25.515 1.00 86.81 214 THR A O 1
ATOM 1690 N N . LYS A 1 215 ? -7.594 -2.465 24.666 1.00 89.12 215 LYS A N 1
ATOM 1691 C CA . LYS A 1 215 ? -6.416 -3.301 24.396 1.00 89.12 215 LYS A CA 1
ATOM 1692 C C . LYS A 1 215 ? -5.775 -2.859 23.091 1.00 89.12 215 LYS A C 1
ATOM 1694 O O . LYS A 1 215 ? -6.466 -2.714 22.086 1.00 89.12 215 LYS A O 1
ATOM 1699 N N . VAL A 1 216 ? -4.457 -2.700 23.115 1.00 89.94 216 VAL A N 1
ATOM 1700 C CA . VAL A 1 216 ? -3.683 -2.197 21.981 1.00 89.94 216 VAL A CA 1
ATOM 1701 C C . VAL A 1 216 ? -2.658 -3.230 21.553 1.00 89.94 216 VAL A C 1
ATOM 1703 O O . VAL A 1 216 ? -1.932 -3.770 22.389 1.00 89.94 216 VAL A O 1
ATOM 1706 N N . GLN A 1 217 ? -2.567 -3.454 20.248 1.00 91.81 217 GLN A N 1
ATOM 1707 C CA . GLN A 1 217 ? -1.519 -4.249 19.627 1.00 91.81 217 GLN A CA 1
ATOM 1708 C C . GLN A 1 217 ? -0.927 -3.485 18.439 1.00 91.81 217 GLN A C 1
ATOM 1710 O O . GLN A 1 217 ? -1.653 -3.114 17.520 1.00 91.81 217 GLN A O 1
ATOM 1715 N N . LEU A 1 218 ? 0.389 -3.267 18.472 1.00 93.00 218 LEU A N 1
ATOM 1716 C CA . LEU A 1 218 ? 1.169 -2.807 17.319 1.00 93.00 218 LEU A CA 1
ATOM 1717 C C . LEU A 1 218 ? 1.599 -4.018 16.501 1.00 93.00 218 LEU A C 1
ATOM 1719 O O . LEU A 1 218 ? 1.895 -5.069 17.078 1.00 93.00 218 LEU A O 1
ATOM 1723 N N . HIS A 1 219 ? 1.660 -3.863 15.181 1.00 94.81 219 HIS A N 1
ATOM 1724 C CA . HIS A 1 219 ? 1.989 -4.968 14.286 1.00 94.81 219 HIS A CA 1
ATOM 1725 C C . HIS A 1 219 ? 3.322 -4.795 13.573 1.00 94.81 219 HIS A C 1
ATOM 1727 O O . HIS A 1 219 ? 3.845 -5.796 13.113 1.00 94.81 219 HIS A O 1
ATOM 1733 N N . PHE A 1 220 ? 3.917 -3.607 13.475 1.00 93.19 220 PHE A N 1
ATOM 1734 C CA . PHE A 1 220 ? 5.200 -3.439 12.771 1.00 93.19 220 PHE A CA 1
ATOM 1735 C C . PHE A 1 220 ? 6.301 -2.840 13.657 1.00 93.19 220 PHE A C 1
ATOM 1737 O O . PHE A 1 220 ? 7.430 -3.324 13.612 1.00 93.19 220 PHE A O 1
ATOM 1744 N N . ASN A 1 221 ? 5.985 -1.899 14.550 1.00 81.94 221 ASN A N 1
ATOM 1745 C CA . ASN A 1 221 ? 6.911 -1.371 15.558 1.00 81.94 221 ASN A CA 1
ATOM 1746 C C . ASN A 1 221 ? 6.768 -2.108 16.899 1.00 81.94 221 ASN A C 1
ATOM 1748 O O . ASN A 1 221 ? 6.342 -1.545 17.914 1.00 81.94 221 ASN A O 1
ATOM 1752 N N . GLU A 1 222 ? 7.131 -3.390 16.918 1.00 64.75 222 GLU A N 1
ATOM 1753 C CA . GLU A 1 222 ? 7.148 -4.202 18.139 1.00 64.75 222 GLU A CA 1
ATOM 1754 C C . GLU A 1 222 ? 8.227 -3.675 19.113 1.00 64.75 222 GLU A C 1
ATOM 1756 O O . GLU A 1 222 ? 9.394 -4.045 19.028 1.00 64.75 222 GLU A O 1
ATOM 1761 N N . GLY A 1 223 ? 7.868 -2.768 20.036 1.00 53.03 223 GLY A N 1
ATOM 1762 C CA . GLY A 1 223 ? 8.814 -2.309 21.068 1.00 53.03 223 GLY A CA 1
ATOM 1763 C C . GLY A 1 223 ? 8.504 -1.029 21.851 1.00 53.03 223 GLY A C 1
ATOM 1764 O O . GLY A 1 223 ? 9.211 -0.752 22.817 1.00 53.03 223 GLY A O 1
ATOM 1765 N N . MET A 1 224 ? 7.475 -0.245 21.505 1.00 51.09 224 MET A N 1
ATOM 1766 C CA . MET A 1 224 ? 7.246 1.077 22.124 1.00 51.09 224 MET A CA 1
ATOM 1767 C C . MET A 1 224 ? 5.851 1.269 22.734 1.00 51.09 224 MET A C 1
ATOM 1769 O O . MET A 1 224 ? 5.178 2.256 22.457 1.00 51.09 224 MET A O 1
ATOM 1773 N N . ILE A 1 225 ? 5.417 0.380 23.631 1.00 55.16 225 ILE A N 1
ATOM 1774 C CA . ILE A 1 225 ? 4.323 0.731 24.553 1.00 55.16 225 ILE A CA 1
ATOM 1775 C C . ILE A 1 225 ? 4.743 0.430 25.988 1.00 55.16 225 ILE A C 1
ATOM 1777 O O . ILE A 1 225 ? 4.495 -0.641 26.534 1.00 55.16 225 ILE A O 1
ATOM 1781 N N . SER A 1 226 ? 5.369 1.418 26.621 1.00 43.38 226 SER A N 1
ATOM 1782 C CA . SER A 1 226 ? 5.416 1.512 28.076 1.00 43.38 226 SER A CA 1
ATOM 1783 C C . SER A 1 226 ? 4.383 2.548 28.518 1.00 43.38 226 SER A C 1
ATOM 1785 O O . SER A 1 226 ? 4.528 3.720 28.177 1.00 43.38 226 SER A O 1
ATOM 1787 N N . ASN A 1 227 ? 3.413 2.113 29.331 1.00 46.34 227 ASN A N 1
ATOM 1788 C CA . ASN A 1 227 ? 2.453 2.927 30.099 1.00 46.34 227 ASN A CA 1
ATOM 1789 C C . ASN A 1 227 ? 1.093 3.231 29.411 1.00 46.34 227 ASN A C 1
ATOM 1791 O O . ASN A 1 227 ? 0.876 4.297 28.847 1.00 46.34 227 ASN A O 1
ATOM 1795 N N . LEU A 1 228 ? 0.140 2.296 29.535 1.00 54.41 228 LEU A N 1
ATOM 1796 C CA . LEU A 1 228 ? -1.246 2.364 29.022 1.00 54.41 228 LEU A CA 1
ATOM 1797 C C . LEU A 1 228 ? -2.236 3.097 29.961 1.00 54.41 228 LEU A C 1
ATOM 1799 O O . LEU A 1 228 ? -3.426 2.805 29.958 1.00 54.41 228 LEU A O 1
ATOM 1803 N N . ASN A 1 229 ? -1.775 4.055 30.772 1.00 52.19 229 ASN A N 1
ATOM 1804 C CA . ASN A 1 229 ? -2.674 4.894 31.587 1.00 52.19 229 ASN A CA 1
ATOM 1805 C C . ASN A 1 229 ? -3.108 6.189 30.873 1.00 52.19 229 ASN A C 1
ATOM 1807 O O . ASN A 1 229 ? -3.819 7.004 31.458 1.00 52.19 229 ASN A O 1
ATOM 1811 N N . ALA A 1 230 ? -2.671 6.405 29.631 1.00 60.38 230 ALA A N 1
ATOM 1812 C CA . ALA A 1 230 ? -2.989 7.593 28.851 1.00 60.38 230 ALA A CA 1
ATOM 1813 C C . ALA A 1 230 ? -3.982 7.254 27.730 1.00 60.38 230 ALA A C 1
ATOM 1815 O O . ALA A 1 230 ? -3.787 6.288 27.001 1.00 60.38 230 ALA A O 1
ATOM 1816 N N . GLN A 1 231 ? -4.989 8.110 27.531 1.00 79.69 231 GLN A N 1
ATOM 1817 C CA . GLN A 1 231 ? -5.909 8.113 26.375 1.00 79.69 231 GLN A CA 1
ATOM 1818 C C . GLN A 1 231 ? -5.197 8.402 25.033 1.00 79.69 231 GLN A C 1
ATOM 1820 O O . GLN A 1 231 ? -5.830 8.717 24.029 1.00 79.69 231 GLN A O 1
ATOM 1825 N N . VAL A 1 232 ? -3.863 8.373 25.016 1.00 84.88 232 VAL A N 1
ATOM 1826 C CA . VAL A 1 232 ? -3.014 8.731 23.886 1.00 84.88 232 VAL A CA 1
ATOM 1827 C C . VAL A 1 232 ? -1.798 7.816 23.872 1.00 84.88 232 VAL A C 1
ATOM 1829 O O . VAL A 1 232 ? -1.106 7.682 24.882 1.00 84.88 232 VAL A O 1
ATOM 1832 N N . ILE A 1 233 ? -1.503 7.250 22.706 1.00 85.19 233 ILE A N 1
ATOM 1833 C CA . ILE A 1 233 ? -0.312 6.444 22.455 1.00 85.19 233 ILE A CA 1
ATOM 1834 C C . ILE A 1 233 ? 0.655 7.253 21.590 1.00 85.19 233 ILE A C 1
ATOM 1836 O O . ILE A 1 233 ? 0.300 7.615 20.463 1.00 85.19 233 ILE A O 1
ATOM 1840 N N . PRO A 1 234 ? 1.867 7.559 22.082 1.00 87.88 234 PRO A N 1
ATOM 1841 C CA . PRO A 1 234 ? 2.902 8.137 21.245 1.00 87.88 234 PRO A CA 1
ATOM 1842 C C . PRO A 1 234 ? 3.436 7.068 20.286 1.00 87.88 234 PRO A C 1
ATOM 1844 O O . PRO A 1 234 ? 3.872 6.004 20.717 1.00 87.88 234 PRO A O 1
ATOM 1847 N N . LEU A 1 235 ? 3.412 7.366 18.992 1.00 88.94 235 LEU A N 1
ATOM 1848 C CA . LEU A 1 235 ? 3.937 6.511 17.934 1.00 88.94 235 LEU A CA 1
ATOM 1849 C C . LEU A 1 235 ? 4.970 7.279 17.117 1.00 88.94 235 LEU A C 1
ATOM 1851 O O . LEU A 1 235 ? 4.825 8.476 16.863 1.00 88.94 235 LEU A O 1
ATOM 1855 N N . GLU A 1 236 ? 5.997 6.565 16.684 1.00 90.75 236 GLU A N 1
ATOM 1856 C CA . GLU A 1 236 ? 7.047 7.077 15.817 1.00 90.75 236 GLU A CA 1
ATOM 1857 C C . GLU A 1 236 ? 7.055 6.240 14.537 1.00 90.75 236 GLU A C 1
ATOM 1859 O O . GLU A 1 236 ? 7.287 5.035 14.590 1.00 90.75 236 GLU A O 1
ATOM 1864 N N . LEU A 1 237 ? 6.785 6.867 13.390 1.00 93.00 237 LEU A N 1
ATOM 1865 C CA . LEU A 1 237 ? 6.881 6.206 12.091 1.00 93.00 237 LEU A CA 1
ATOM 1866 C C . LEU A 1 237 ? 8.185 6.582 11.390 1.00 93.00 237 LEU A C 1
ATOM 1868 O O . LEU A 1 237 ? 8.473 7.780 11.243 1.00 93.00 237 LEU A O 1
ATOM 1872 N N . PRO A 1 238 ? 8.953 5.592 10.900 1.00 94.50 238 PRO A N 1
ATOM 1873 C CA . PRO A 1 238 ? 10.143 5.865 10.113 1.00 94.50 238 PRO A CA 1
ATOM 1874 C C . PRO A 1 238 ? 9.779 6.535 8.774 1.00 94.50 238 PRO A C 1
ATOM 1876 O O . PRO A 1 238 ? 8.619 6.480 8.348 1.00 94.50 238 PRO A O 1
ATOM 1879 N N . PRO A 1 239 ? 10.751 7.183 8.101 1.00 95.44 239 PRO A N 1
ATOM 1880 C CA . PRO A 1 239 ? 10.592 7.667 6.731 1.00 95.44 239 PRO A CA 1
ATOM 1881 C C . PRO A 1 239 ? 10.025 6.592 5.804 1.00 95.44 239 PRO A C 1
ATOM 1883 O O . PRO A 1 239 ? 10.534 5.469 5.803 1.00 95.44 239 PRO A O 1
ATOM 1886 N N . LEU A 1 240 ? 9.010 6.940 5.009 1.00 96.56 240 LEU A N 1
ATOM 1887 C CA . LEU A 1 240 ? 8.347 6.012 4.081 1.00 96.56 240 LEU A CA 1
ATOM 1888 C C . LEU A 1 240 ? 7.818 4.729 4.761 1.00 96.56 240 LEU A C 1
ATOM 1890 O O . LEU A 1 240 ? 7.743 3.671 4.140 1.00 96.56 240 LEU A O 1
ATOM 1894 N N . GLY A 1 241 ? 7.524 4.799 6.061 1.00 95.88 241 GLY A N 1
ATOM 1895 C CA . GLY A 1 241 ? 7.104 3.669 6.882 1.00 95.88 241 GLY A CA 1
ATOM 1896 C C . GLY A 1 241 ? 5.604 3.623 7.139 1.00 95.88 241 GLY A C 1
ATOM 1897 O O . GLY A 1 241 ? 4.879 4.593 6.915 1.00 95.88 241 GLY A O 1
ATOM 1898 N N . PHE A 1 242 ? 5.144 2.501 7.683 1.00 97.75 242 PHE A N 1
ATOM 1899 C CA . PHE A 1 242 ? 3.756 2.322 8.084 1.00 97.75 242 PHE A CA 1
ATOM 1900 C C . PHE A 1 242 ? 3.623 1.566 9.407 1.00 97.75 242 PHE A C 1
ATOM 1902 O O . PHE A 1 242 ? 4.551 0.894 9.852 1.00 97.75 242 PHE A O 1
ATOM 1909 N N . GLU A 1 243 ? 2.452 1.684 10.029 1.00 97.19 243 GLU A N 1
ATOM 1910 C CA . GLU A 1 243 ? 2.064 0.937 11.224 1.00 97.19 243 GLU A CA 1
ATOM 1911 C C . GLU A 1 243 ? 0.597 0.520 11.124 1.00 97.19 243 GLU A C 1
ATOM 1913 O O . GLU A 1 243 ? -0.236 1.258 10.593 1.00 97.19 243 GLU A O 1
ATOM 1918 N N . TYR A 1 244 ? 0.290 -0.653 11.671 1.00 97.81 244 TYR A N 1
ATOM 1919 C CA . TYR A 1 244 ? -1.069 -1.113 11.906 1.00 97.81 244 TYR A CA 1
ATOM 1920 C C . TYR A 1 244 ? -1.266 -1.267 13.412 1.00 97.81 244 TYR A C 1
ATOM 1922 O O . TYR A 1 244 ? -0.527 -1.988 14.079 1.00 97.81 244 TYR A O 1
ATOM 1930 N N . VAL A 1 245 ? -2.295 -0.622 13.949 1.00 96.25 245 VAL A N 1
ATOM 1931 C CA . VAL A 1 245 ? -2.631 -0.671 15.371 1.00 96.25 245 VAL A CA 1
ATOM 1932 C C . VAL A 1 245 ? -4.009 -1.293 15.531 1.00 96.25 245 VAL A C 1
ATOM 1934 O O . VAL A 1 245 ? -5.006 -0.677 15.158 1.00 96.25 245 VAL A O 1
ATOM 1937 N N . THR A 1 246 ? -4.080 -2.496 16.101 1.00 95.50 246 THR A N 1
ATOM 1938 C CA . THR A 1 246 ? -5.361 -3.081 16.515 1.00 95.50 246 THR A CA 1
ATOM 1939 C C . THR A 1 246 ? -5.746 -2.524 17.879 1.00 95.50 246 THR A C 1
ATOM 1941 O O . THR A 1 246 ? -4.978 -2.594 18.841 1.00 95.50 246 THR A O 1
ATOM 1944 N N . LEU A 1 247 ? -6.958 -1.993 17.948 1.00 93.81 247 LEU A N 1
ATOM 1945 C CA . LEU A 1 247 ? -7.618 -1.459 19.123 1.00 93.81 247 LEU A CA 1
ATOM 1946 C C . LEU A 1 247 ? -8.858 -2.311 19.387 1.00 93.81 247 LEU A C 1
ATOM 1948 O O . LEU A 1 247 ? -9.741 -2.406 18.537 1.00 93.81 247 LEU A O 1
ATOM 1952 N N . LYS A 1 248 ? -8.930 -2.930 20.563 1.00 91.31 248 LYS A N 1
ATOM 1953 C CA . LYS A 1 248 ? -10.093 -3.718 20.974 1.00 91.31 248 LYS A CA 1
ATOM 1954 C C . LYS A 1 248 ? -10.621 -3.210 22.301 1.00 91.31 248 LYS A C 1
ATOM 1956 O O . LYS A 1 248 ? -9.919 -3.302 23.312 1.00 91.31 248 LYS A O 1
ATOM 1961 N N . GLN A 1 249 ? -11.845 -2.698 22.298 1.00 84.31 249 GLN A N 1
ATOM 1962 C CA . GLN A 1 249 ? -12.497 -2.277 23.532 1.00 84.31 249 GLN A CA 1
ATOM 1963 C C . GLN A 1 249 ? -12.725 -3.505 24.415 1.00 84.31 249 GLN A C 1
ATOM 1965 O O . GLN A 1 249 ? -13.231 -4.534 23.957 1.00 84.31 249 GLN A O 1
ATOM 1970 N N . THR A 1 250 ? -12.333 -3.439 25.686 1.00 76.69 250 THR A N 1
ATOM 1971 C CA . THR A 1 250 ? -12.854 -4.411 26.644 1.00 76.69 250 THR A CA 1
ATOM 1972 C C . THR A 1 250 ? -14.282 -3.997 26.953 1.00 76.69 250 THR A C 1
ATOM 1974 O O . THR A 1 250 ? -14.496 -2.891 27.435 1.00 76.69 250 THR A O 1
ATOM 1977 N N . GLN A 1 251 ? -15.264 -4.842 26.621 1.00 65.31 251 GLN A N 1
ATOM 1978 C CA . GLN A 1 251 ? -16.632 -4.595 27.074 1.00 65.31 251 GLN A CA 1
ATOM 1979 C C . GLN A 1 251 ? -16.640 -4.418 28.605 1.00 65.31 251 GLN A C 1
ATOM 1981 O O . GLN A 1 251 ? -15.868 -5.116 29.274 1.00 65.31 251 GLN A O 1
ATOM 1986 N N . PRO A 1 252 ? -17.476 -3.510 29.138 1.00 53.81 252 PRO A N 1
ATOM 1987 C CA . PRO A 1 252 ? -17.669 -3.367 30.578 1.00 53.81 252 PRO A CA 1
ATOM 1988 C C . PRO A 1 252 ? -18.227 -4.641 31.230 1.00 53.81 252 PRO A C 1
ATOM 1990 O O . PRO A 1 252 ? -18.931 -5.417 30.538 1.00 53.81 252 PRO A O 1
#

Mean predicted aligned error: 4.61 Å